Protein AF-R9PL43-F1 (afdb_monomer_lite)

Secondary structure (DSSP, 8-state):
-HHHHHHHHHHHHHHHHHHHHHHHHHHHHTTTTTTTT---HHHHT-HHHHHHHHHHHHHH-------TTS-----TTT---PPP--HHHHHHHHHHHHHHHHHHHHHHHHHHHHHHHHHTT--S-HHHHHHHHHHHHHHHHHHHHHHHHHHHHHHHHTT----TT-PPPPPPTTS-TT-PPPPTTSSTTSS--HHHHHHHHHHHHHHHHHHHHHHHHHHHHHHHHHHHHHHHHHHH-

Foldseek 3Di:
DVVLQVLLVVLVVVLVVLVVVVVVVVCLLVVPVVVVVHDCVVVCPVPLSVLVVVLCCLVVNDDQPCPPVRDRPPPPPDDDRPPRPDPVVSVVSVVLSVQLVVLVVQLSVLSSVLSVCSNVSNNQDPSNLVSLLSNLVSLQVNLVSLVVVLVSVCVSVPVPPPPPDDPDDPDPPPPDPDDDDDDPPPPVPPDDPPNVVSVVVSVVVSVVSNVSSVVSNVVSVVSVVVVVVVVVVVVVD

Sequence (237 aa):
MQSLEAISIVGKRMRLMLWGLVALILICLVGFPSELGLDIEPMKHSPWVFSFHTVMEMLFGYPELILENGQIIDNDLHFAPAEPLSLTMRLVAVAIFFTTSLIMACLIWQIDRLFLAYSKGKVFTQETTRSFQYIGWALVALFTVNSIASYLIEQLVFPMEMPIGLPFPPPPEDVFGFMPPPPPEHLFGLIPPPHEWVSLEYIQLDFPLLLAGLFMIMVAHVMKLGMQIQADVDATI

Structure (mmCIF, N/CA/C/O backbone):
data_AF-R9PL43-F1
#
_entry.id   AF-R9PL43-F1
#
loop_
_atom_site.group_PDB
_atom_site.id
_atom_site.type_symbol
_atom_site.label_atom_id
_atom_site.label_alt_id
_atom_site.label_comp_id
_atom_site.label_asym_id
_atom_site.label_entity_id
_atom_site.label_seq_id
_atom_site.pdbx_PDB_ins_code
_atom_site.Cartn_x
_atom_site.Cartn_y
_atom_site.Cartn_z
_atom_site.occupancy
_atom_site.B_iso_or_equiv
_atom_site.auth_seq_id
_atom_site.auth_comp_id
_atom_site.auth_asym_id
_atom_site.auth_atom_id
_atom_site.pdbx_PDB_model_num
ATOM 1 N N . MET A 1 1 ? -25.348 -0.008 22.708 1.00 64.06 1 MET A N 1
ATOM 2 C CA . MET A 1 1 ? -25.651 -0.918 21.575 1.00 64.06 1 MET A CA 1
ATOM 3 C C . MET A 1 1 ? -25.671 -0.202 20.225 1.00 64.06 1 MET A C 1
ATOM 5 O O . MET A 1 1 ? -24.995 -0.683 19.330 1.00 64.06 1 MET A O 1
ATOM 9 N N . GLN A 1 2 ? -26.333 0.955 20.080 1.00 79.75 2 GLN A N 1
ATOM 10 C CA . GLN A 1 2 ? -26.412 1.696 18.802 1.00 79.75 2 GLN A CA 1
ATOM 11 C C . GLN A 1 2 ? -25.049 2.050 18.163 1.00 79.75 2 GLN A C 1
ATOM 13 O O . GLN A 1 2 ? -24.918 2.040 16.943 1.00 79.75 2 GLN A O 1
ATOM 18 N N . SER A 1 3 ? -24.005 2.299 18.962 1.00 83.75 3 SER A N 1
ATOM 19 C CA . SER A 1 3 ? -22.661 2.614 18.452 1.00 83.75 3 SER A CA 1
ATOM 20 C C . SER A 1 3 ? -21.966 1.437 17.752 1.00 83.75 3 SER A C 1
ATOM 22 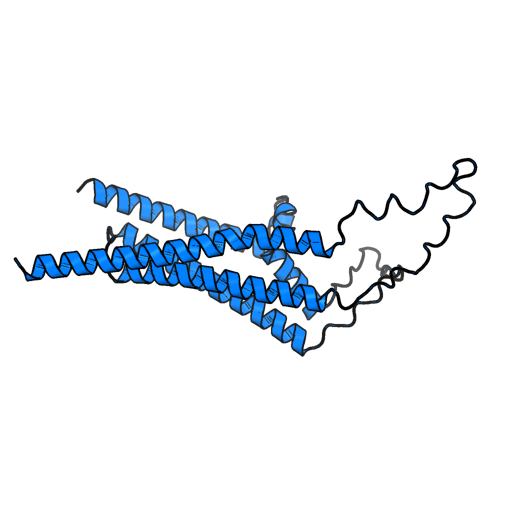O O . SER A 1 3 ? -21.298 1.638 16.742 1.00 83.75 3 SER A O 1
ATOM 24 N N . LEU A 1 4 ? -22.135 0.202 18.239 1.00 85.44 4 LEU A N 1
ATOM 25 C CA . LEU A 1 4 ? -21.502 -0.985 17.646 1.00 85.44 4 LEU A CA 1
ATOM 26 C C . LEU A 1 4 ? -22.135 -1.364 16.305 1.00 85.44 4 LEU A C 1
ATOM 28 O O . LEU A 1 4 ? -21.438 -1.780 15.380 1.00 85.44 4 LEU A O 1
ATOM 32 N N . GLU A 1 5 ? -23.449 -1.187 16.190 1.00 89.81 5 GLU A N 1
ATOM 33 C CA . GLU A 1 5 ? -24.181 -1.440 14.951 1.00 89.81 5 GLU A CA 1
ATOM 34 C C . GLU A 1 5 ? -23.772 -0.449 13.854 1.00 89.81 5 GLU A C 1
ATOM 36 O O . GLU A 1 5 ? -23.468 -0.859 12.732 1.00 89.81 5 GLU A O 1
ATOM 41 N N . ALA A 1 6 ? -23.636 0.836 14.203 1.00 90.50 6 ALA A N 1
ATOM 42 C CA . ALA A 1 6 ? -23.123 1.855 13.291 1.00 90.50 6 ALA A CA 1
ATOM 43 C C . ALA A 1 6 ? -21.711 1.510 12.778 1.00 90.50 6 ALA A C 1
ATOM 45 O O . ALA A 1 6 ? -21.463 1.558 11.572 1.00 90.50 6 ALA A O 1
ATOM 46 N N . ILE A 1 7 ? -20.804 1.084 13.666 1.00 88.62 7 ILE A N 1
ATOM 47 C CA . ILE A 1 7 ? -19.432 0.690 13.297 1.00 88.62 7 ILE A CA 1
ATOM 48 C C . ILE A 1 7 ? -19.429 -0.526 12.360 1.00 88.62 7 ILE A C 1
ATOM 50 O O . ILE A 1 7 ? -18.697 -0.538 11.368 1.00 88.62 7 ILE A O 1
ATOM 54 N N . SER A 1 8 ? -20.275 -1.527 12.624 1.00 91.88 8 SER A N 1
ATOM 55 C CA . SER A 1 8 ? -20.400 -2.710 11.762 1.00 91.88 8 SER A CA 1
ATOM 56 C C . SER A 1 8 ? -20.836 -2.342 10.341 1.00 91.88 8 SER A C 1
ATOM 58 O O . SER A 1 8 ? -20.247 -2.820 9.363 1.00 91.88 8 SER A O 1
ATOM 60 N N . ILE A 1 9 ? -21.833 -1.461 10.214 1.00 93.56 9 ILE A N 1
ATOM 61 C CA . ILE A 1 9 ? -22.335 -0.989 8.917 1.00 93.56 9 ILE A CA 1
ATOM 62 C C . ILE A 1 9 ? -21.235 -0.237 8.158 1.00 93.56 9 ILE A C 1
ATOM 64 O O . ILE A 1 9 ? -21.029 -0.496 6.969 1.00 93.56 9 ILE A O 1
ATOM 68 N N . VAL A 1 10 ? -20.498 0.645 8.840 1.00 92.38 10 VAL A N 1
ATOM 69 C CA . VAL A 1 10 ? -19.370 1.378 8.245 1.00 92.38 10 VAL A CA 1
ATOM 70 C C . VAL A 1 10 ? -18.287 0.412 7.764 1.00 92.38 10 VAL A C 1
ATOM 72 O O . VAL A 1 10 ? -17.865 0.513 6.614 1.00 92.38 10 VAL A O 1
ATOM 75 N N . GLY A 1 11 ? -17.899 -0.578 8.575 1.00 88.31 11 GLY A N 1
ATOM 76 C CA . GLY A 1 11 ? -16.897 -1.580 8.193 1.00 88.31 11 GLY A CA 1
ATOM 77 C C . GLY A 1 11 ? -17.279 -2.361 6.930 1.00 88.31 11 GLY A C 1
ATOM 78 O O . GLY A 1 11 ? -16.449 -2.544 6.040 1.00 88.31 11 GLY A O 1
ATOM 79 N N . LYS A 1 12 ? -18.553 -2.762 6.794 1.00 91.75 12 LYS A N 1
ATOM 80 C CA . LYS A 1 12 ? -19.051 -3.438 5.578 1.00 91.75 12 LYS A CA 1
ATOM 81 C C . LYS A 1 12 ? -18.981 -2.538 4.343 1.00 91.75 12 LYS A C 1
ATOM 83 O O . LYS A 1 12 ? -18.548 -2.998 3.288 1.00 91.75 12 LYS A O 1
ATOM 88 N N . ARG A 1 13 ? -19.387 -1.269 4.469 1.00 93.94 13 ARG A N 1
ATOM 89 C CA . ARG A 1 13 ? -19.351 -0.295 3.363 1.00 93.94 13 ARG A CA 1
ATOM 90 C C . ARG A 1 13 ? -17.921 0.000 2.915 1.00 93.94 13 ARG A C 1
ATOM 92 O O . ARG A 1 13 ? -17.651 -0.044 1.721 1.00 93.94 13 ARG A O 1
ATOM 99 N N . MET A 1 14 ? -17.010 0.220 3.863 1.00 92.88 14 MET A N 1
ATOM 100 C CA . MET A 1 14 ? -15.592 0.458 3.574 1.00 92.88 14 MET A CA 1
ATOM 101 C C . MET A 1 14 ? -14.944 -0.742 2.879 1.00 92.88 14 MET A C 1
ATOM 103 O O . MET A 1 14 ? -14.194 -0.569 1.924 1.00 92.88 14 MET A O 1
ATOM 107 N N . ARG A 1 15 ? -15.291 -1.968 3.287 1.00 92.69 15 ARG A N 1
ATOM 108 C CA . ARG A 1 15 ? -14.819 -3.188 2.623 1.00 92.69 15 ARG A CA 1
ATOM 109 C C . ARG A 1 15 ? -15.308 -3.300 1.178 1.00 92.69 15 ARG A C 1
ATOM 111 O O . ARG A 1 15 ? -14.519 -3.620 0.296 1.00 92.69 15 ARG A O 1
ATOM 118 N N . LEU A 1 16 ? -16.592 -3.031 0.931 1.00 94.06 16 LEU A N 1
ATOM 119 C CA . LEU A 1 16 ? -17.150 -3.033 -0.424 1.00 94.06 16 LEU A CA 1
ATOM 120 C C . LEU A 1 16 ? -16.458 -1.979 -1.304 1.00 94.06 16 LEU A C 1
ATOM 122 O O . LEU A 1 16 ? -16.085 -2.275 -2.434 1.00 94.06 16 LEU A O 1
ATOM 126 N N . MET A 1 17 ? -16.243 -0.777 -0.762 1.00 94.00 17 MET A N 1
ATOM 127 C CA . MET A 1 17 ? -15.542 0.304 -1.453 1.00 94.00 17 MET A CA 1
ATOM 128 C C . MET A 1 17 ? -14.089 -0.070 -1.777 1.00 94.00 17 MET A C 1
ATOM 130 O O . MET A 1 17 ? -13.648 0.169 -2.897 1.00 94.00 17 MET A O 1
ATOM 134 N N . LEU A 1 18 ? -13.371 -0.704 -0.841 1.00 92.88 18 LEU A N 1
ATOM 135 C CA . LEU A 1 18 ? -11.999 -1.175 -1.052 1.00 92.88 18 LEU A CA 1
ATOM 136 C C . LEU A 1 18 ? -11.915 -2.150 -2.230 1.00 92.88 18 LEU A C 1
ATOM 138 O O . LEU A 1 18 ? -11.134 -1.930 -3.148 1.00 92.88 18 LEU A O 1
ATOM 142 N N . TRP A 1 19 ? -12.732 -3.206 -2.232 1.00 94.75 19 TRP A N 1
ATOM 143 C CA . TRP A 1 19 ? -12.711 -4.192 -3.317 1.00 94.75 19 TRP A CA 1
ATOM 144 C C . TRP A 1 19 ? -13.231 -3.627 -4.640 1.00 94.75 19 TRP A C 1
ATOM 146 O O . TRP A 1 19 ? -12.722 -4.008 -5.689 1.00 94.75 19 TRP A O 1
ATOM 156 N N . GLY A 1 20 ? -14.184 -2.690 -4.603 1.00 92.06 20 GLY A N 1
ATOM 157 C CA . GLY A 1 20 ? -14.613 -1.945 -5.787 1.00 92.06 20 GLY A CA 1
ATOM 158 C C . GLY A 1 20 ? -13.475 -1.124 -6.399 1.00 92.06 20 GLY A C 1
ATOM 159 O O . GLY A 1 20 ? -13.276 -1.170 -7.610 1.00 92.06 20 GLY A O 1
ATOM 160 N N . LEU A 1 21 ? -12.682 -0.442 -5.567 1.00 88.62 21 LEU A N 1
ATOM 161 C CA . LEU A 1 21 ? -11.500 0.305 -6.003 1.00 88.62 21 LEU A CA 1
ATOM 162 C C . LEU A 1 21 ? -10.408 -0.626 -6.551 1.00 88.62 21 LEU A C 1
ATOM 164 O O . LEU A 1 21 ? -9.852 -0.353 -7.608 1.00 88.62 21 LEU A O 1
ATOM 168 N N . VAL A 1 22 ? -10.132 -1.748 -5.878 1.00 89.25 22 VAL A N 1
ATOM 169 C CA . VAL A 1 22 ? -9.166 -2.753 -6.360 1.00 89.25 22 VAL A CA 1
ATOM 170 C C . VAL A 1 22 ? -9.601 -3.330 -7.708 1.00 89.25 22 VAL A C 1
ATOM 172 O O . VAL A 1 22 ? -8.783 -3.420 -8.619 1.00 89.25 22 VAL A O 1
ATOM 175 N N . ALA A 1 23 ? -10.879 -3.682 -7.868 1.00 88.19 23 ALA A N 1
ATOM 176 C CA . ALA A 1 23 ? -11.411 -4.175 -9.135 1.00 88.19 23 ALA A CA 1
ATOM 177 C C . ALA A 1 23 ? -11.299 -3.122 -10.246 1.00 88.19 23 ALA A C 1
ATOM 179 O O . ALA A 1 23 ? -10.881 -3.457 -11.351 1.00 88.19 23 ALA A O 1
ATOM 180 N N . LEU A 1 24 ? -11.607 -1.856 -9.945 1.00 83.81 24 LEU A N 1
ATOM 181 C CA . LEU A 1 24 ? -11.443 -0.748 -10.886 1.00 83.81 24 LEU A CA 1
ATOM 182 C C . LEU A 1 24 ? -9.981 -0.610 -11.333 1.00 83.81 24 LEU A C 1
ATOM 184 O O . LEU A 1 24 ? -9.719 -0.565 -12.530 1.00 83.81 24 LEU A O 1
ATOM 188 N N . ILE A 1 25 ? -9.030 -0.622 -10.392 1.00 80.56 25 ILE A N 1
ATOM 189 C CA . ILE A 1 25 ? -7.591 -0.563 -10.697 1.00 80.56 25 ILE A CA 1
ATOM 190 C C . ILE A 1 25 ? -7.174 -1.743 -11.581 1.00 80.56 25 ILE A C 1
ATOM 192 O O . ILE A 1 25 ? -6.473 -1.541 -12.567 1.00 80.56 25 ILE A O 1
ATOM 196 N N . LEU A 1 26 ? -7.620 -2.965 -11.272 1.00 82.31 26 LEU A N 1
ATOM 197 C CA . LEU A 1 26 ? -7.308 -4.145 -12.083 1.00 82.31 26 LEU A CA 1
ATOM 198 C C . LEU A 1 26 ? -7.877 -4.039 -13.503 1.00 82.31 26 LEU A C 1
ATOM 200 O O . LEU A 1 26 ? -7.167 -4.346 -14.455 1.00 82.31 26 LEU A O 1
ATOM 204 N N . ILE A 1 27 ? -9.117 -3.568 -13.663 1.00 79.31 27 ILE A N 1
ATOM 205 C CA . ILE A 1 27 ? -9.722 -3.333 -14.985 1.00 79.31 27 ILE A CA 1
ATOM 206 C C . ILE A 1 27 ? -8.892 -2.317 -15.778 1.00 79.31 27 ILE A C 1
ATOM 208 O O . ILE A 1 27 ? -8.620 -2.532 -16.960 1.00 79.31 27 ILE A O 1
ATOM 212 N N . CYS A 1 28 ? -8.446 -1.244 -15.124 1.00 67.88 28 CYS A N 1
ATOM 213 C CA . CYS A 1 28 ? -7.583 -0.243 -15.739 1.00 67.88 28 CYS A CA 1
ATOM 214 C C . CYS A 1 28 ? -6.209 -0.811 -16.135 1.00 67.88 28 CYS A C 1
ATOM 216 O O . CYS A 1 28 ? -5.711 -0.484 -17.209 1.00 67.88 28 CYS A O 1
ATOM 218 N N . LEU A 1 29 ? -5.621 -1.690 -15.316 1.00 68.62 29 LEU A N 1
ATOM 219 C CA . LEU A 1 29 ? -4.327 -2.327 -15.595 1.00 68.62 29 LEU A CA 1
ATOM 220 C C . LEU A 1 29 ? -4.375 -3.341 -16.746 1.00 68.62 29 LEU A C 1
ATOM 222 O O . LEU A 1 29 ? -3.380 -3.499 -17.444 1.00 68.62 29 LEU A O 1
ATOM 226 N N . VAL A 1 30 ? -5.505 -4.020 -16.968 1.00 70.81 30 VAL A N 1
ATOM 227 C CA . VAL A 1 30 ? -5.650 -5.006 -18.061 1.00 70.81 30 VAL A CA 1
ATOM 228 C C . VAL A 1 30 ? -5.738 -4.332 -19.444 1.00 70.81 30 VAL A C 1
ATOM 230 O O . VAL A 1 30 ? -5.694 -5.014 -20.461 1.00 70.81 30 VAL A O 1
ATOM 233 N N . GLY A 1 31 ? -5.802 -2.998 -19.520 1.00 56.41 31 GLY A N 1
ATOM 234 C CA . GLY A 1 31 ? -5.777 -2.288 -20.805 1.00 56.41 31 GLY A CA 1
ATOM 235 C C . GLY A 1 31 ? -7.123 -2.262 -21.536 1.00 56.41 31 GLY A C 1
ATOM 236 O O . GLY A 1 31 ? -7.189 -1.823 -22.677 1.00 56.41 31 GLY A O 1
ATOM 237 N N . PHE A 1 32 ? -8.218 -2.623 -20.860 1.00 51.91 32 PHE A N 1
ATOM 238 C CA . PHE A 1 32 ? -9.583 -2.458 -21.373 1.00 51.91 32 PHE A CA 1
ATOM 239 C C . PHE A 1 32 ? -10.094 -1.020 -21.626 1.00 51.91 32 PHE A C 1
ATOM 241 O O . PHE A 1 32 ? -11.128 -0.905 -22.290 1.00 51.91 32 PHE A O 1
ATOM 248 N N . PRO A 1 33 ? -9.499 0.089 -21.129 1.00 53.28 33 PRO A N 1
ATOM 249 C CA . PRO A 1 33 ? -10.191 1.367 -21.237 1.00 53.28 33 PRO A CA 1
ATOM 250 C C . PRO A 1 33 ? -10.097 2.033 -22.623 1.00 53.28 33 PRO A C 1
ATOM 252 O O . PRO A 1 33 ? -10.961 2.854 -22.930 1.00 53.28 33 PRO A O 1
ATOM 255 N N . SER A 1 34 ? -9.163 1.629 -23.499 1.00 50.25 34 SER A N 1
ATOM 256 C CA . SER A 1 34 ? -9.090 2.152 -24.876 1.00 50.25 34 SER A CA 1
ATOM 257 C C . SER A 1 34 ? -10.265 1.681 -25.740 1.00 50.25 34 SER A C 1
ATOM 259 O O . SER A 1 34 ? -10.797 2.465 -26.521 1.00 50.25 34 SER A O 1
ATOM 261 N N . GLU A 1 35 ? -10.734 0.442 -25.557 1.00 55.25 35 GLU A N 1
ATOM 262 C CA . GLU A 1 35 ? -11.907 -0.093 -26.270 1.00 55.25 35 GLU A CA 1
ATOM 263 C C . GLU A 1 35 ? -13.240 0.456 -25.734 1.00 55.25 35 GLU A C 1
ATOM 265 O O . GLU A 1 35 ? -14.244 0.466 -26.443 1.00 55.25 35 GLU A O 1
ATOM 270 N N . LEU A 1 36 ? -13.257 0.952 -24.492 1.00 57.19 36 LEU A N 1
ATOM 271 C CA . LEU A 1 36 ? -14.441 1.537 -23.851 1.00 57.19 36 LEU A CA 1
ATOM 272 C C . LEU A 1 36 ? -14.584 3.049 -24.092 1.00 57.19 36 LEU A C 1
ATOM 274 O O . LEU A 1 36 ? -15.536 3.650 -23.594 1.00 57.19 36 LEU A O 1
ATOM 278 N N . GLY A 1 37 ? -13.655 3.673 -24.826 1.00 57.00 37 GLY A N 1
ATOM 279 C CA . GLY A 1 37 ? -13.647 5.123 -25.052 1.00 57.00 37 GLY A CA 1
ATOM 280 C C . GLY A 1 37 ? -13.420 5.940 -23.775 1.00 57.00 37 GLY A C 1
ATOM 281 O O . GLY A 1 37 ? -13.780 7.115 -23.726 1.00 57.00 37 GLY A O 1
ATOM 282 N N . LEU A 1 38 ? -12.865 5.320 -22.728 1.00 56.91 38 LEU A N 1
ATOM 283 C CA . LEU A 1 38 ? -12.474 6.018 -21.510 1.00 56.91 38 LEU A CA 1
ATOM 284 C C . LEU A 1 38 ? -11.105 6.645 -21.740 1.00 56.91 38 LEU A C 1
ATOM 286 O O . LEU A 1 38 ? -10.147 5.953 -22.075 1.00 56.91 38 LEU A O 1
ATOM 290 N N . ASP A 1 39 ? -11.025 7.956 -21.544 1.00 55.38 39 ASP A N 1
ATOM 291 C CA . ASP A 1 39 ? -9.774 8.687 -21.655 1.00 55.38 39 ASP A CA 1
ATOM 292 C C . ASP A 1 39 ? -8.817 8.263 -20.526 1.00 55.38 39 ASP A C 1
ATOM 294 O O . ASP A 1 39 ? -9.021 8.561 -19.346 1.00 55.38 39 ASP A O 1
ATOM 298 N N . ILE A 1 40 ? -7.813 7.465 -20.893 1.00 55.00 40 ILE A N 1
ATOM 299 C CA . ILE A 1 40 ? -6.813 6.863 -19.994 1.00 55.00 40 ILE A CA 1
ATOM 300 C C . ILE A 1 40 ? -5.602 7.782 -19.823 1.00 55.00 40 ILE A C 1
ATOM 302 O O . ILE A 1 40 ? -4.671 7.439 -19.094 1.00 55.00 40 ILE A O 1
ATOM 306 N N . GLU A 1 41 ? -5.577 8.930 -20.499 1.00 53.50 41 GLU A N 1
ATOM 307 C CA . GLU A 1 41 ? -4.492 9.904 -20.425 1.00 53.50 41 GLU A CA 1
ATOM 308 C C . GLU A 1 41 ? -4.101 10.269 -18.975 1.00 53.50 41 GLU A C 1
ATOM 310 O O . GLU A 1 41 ? -2.920 10.130 -18.645 1.00 53.50 41 GLU A O 1
ATOM 315 N N . PRO A 1 42 ? -5.032 10.535 -18.029 1.00 53.59 42 PRO A N 1
ATOM 316 C CA . PRO A 1 42 ? -4.664 10.763 -16.625 1.00 53.59 42 PRO A CA 1
ATOM 317 C C . PRO A 1 42 ? -4.037 9.541 -15.932 1.00 53.59 42 PRO A C 1
ATOM 319 O O . PRO A 1 42 ? -3.303 9.689 -14.958 1.00 53.59 42 PRO A O 1
ATOM 322 N N . MET A 1 43 ? -4.299 8.325 -16.416 1.00 50.50 43 MET A N 1
ATOM 323 C CA . MET A 1 43 ? -3.737 7.089 -15.864 1.00 50.50 43 MET A CA 1
ATOM 324 C C . MET A 1 43 ? -2.380 6.717 -16.460 1.00 50.50 43 MET A C 1
ATOM 326 O O . MET A 1 43 ? -1.624 6.017 -15.789 1.00 50.50 43 MET A O 1
ATOM 330 N N . LYS A 1 44 ? -2.016 7.220 -17.647 1.00 50.41 44 LYS A N 1
ATOM 331 C CA . LYS A 1 44 ? -0.628 7.135 -18.143 1.00 50.41 44 LYS A CA 1
ATOM 332 C C . LYS A 1 44 ? 0.341 7.895 -17.238 1.00 50.41 44 LYS A C 1
ATOM 334 O O . LYS A 1 44 ? 1.487 7.489 -17.100 1.00 50.41 44 LYS A O 1
ATOM 339 N N . HIS A 1 45 ? -0.148 8.938 -16.569 1.00 50.88 45 HIS A N 1
ATOM 340 C CA . HIS A 1 45 ? 0.599 9.681 -15.555 1.00 50.88 45 HIS A CA 1
ATOM 341 C C . HIS A 1 45 ? 0.642 8.979 -14.191 1.00 50.88 45 HIS A C 1
ATOM 343 O O . HIS A 1 45 ? 1.303 9.465 -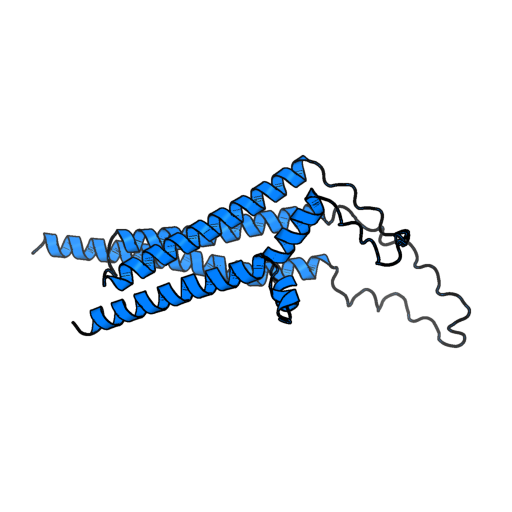13.279 1.00 50.88 45 HIS A O 1
ATOM 349 N N . SER A 1 46 ? -0.033 7.832 -14.023 1.00 54.53 46 SER A N 1
ATOM 350 C CA . SER A 1 46 ? 0.139 7.017 -12.822 1.00 54.53 46 SER A CA 1
ATOM 351 C C . SER A 1 46 ? 1.573 6.485 -12.790 1.00 54.53 46 SER A C 1
ATOM 353 O O . SER A 1 46 ? 1.938 5.714 -13.685 1.00 54.53 46 SER A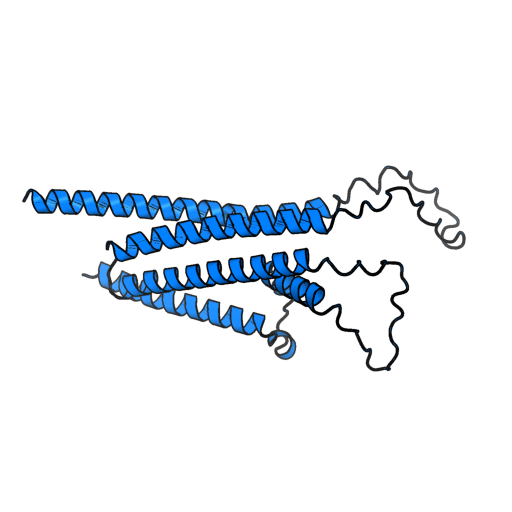 O 1
ATOM 355 N N . PRO A 1 47 ? 2.365 6.797 -11.746 1.00 56.09 47 PRO A N 1
ATOM 356 C CA . PRO A 1 47 ? 3.740 6.318 -11.609 1.00 56.09 47 PRO A CA 1
ATOM 357 C C . PRO A 1 47 ? 3.851 4.801 -11.748 1.00 56.09 47 PRO A C 1
ATOM 359 O O . PRO A 1 47 ? 4.840 4.287 -12.250 1.00 56.09 47 PRO A O 1
ATOM 362 N N . TRP A 1 48 ? 2.803 4.082 -11.344 1.00 55.81 48 TRP A N 1
ATOM 363 C CA . TRP A 1 48 ? 2.696 2.630 -11.422 1.00 55.81 48 TRP A CA 1
ATOM 364 C C . TRP A 1 48 ? 2.524 2.098 -12.843 1.00 55.81 48 TRP A C 1
ATOM 366 O O . TRP A 1 48 ? 3.194 1.141 -13.223 1.00 55.81 48 TRP A O 1
ATOM 376 N N . VAL A 1 49 ? 1.619 2.702 -13.615 1.00 60.69 49 VAL A N 1
ATOM 377 C CA . VAL A 1 49 ? 1.347 2.293 -15.001 1.00 60.69 49 VAL A CA 1
ATOM 378 C C . VAL A 1 49 ? 2.523 2.680 -15.880 1.00 60.69 49 VAL A C 1
ATOM 380 O O . VAL A 1 49 ? 2.976 1.859 -16.670 1.00 60.69 49 VAL A O 1
ATOM 383 N N . PHE A 1 50 ? 3.056 3.887 -15.678 1.00 59.84 50 PHE A N 1
ATOM 384 C CA . PHE A 1 50 ? 4.266 4.346 -16.342 1.00 59.84 50 PHE A CA 1
ATOM 385 C C . PHE A 1 50 ? 5.436 3.418 -16.016 1.00 59.84 50 PHE A C 1
ATOM 387 O O . PHE A 1 50 ? 5.995 2.825 -16.922 1.00 59.84 50 PHE A O 1
ATOM 394 N N . SER A 1 51 ? 5.732 3.172 -14.733 1.00 59.69 51 SER A N 1
ATOM 395 C CA . SER A 1 51 ? 6.828 2.278 -14.331 1.00 59.69 51 SER A CA 1
ATOM 396 C C . SER A 1 51 ? 6.664 0.861 -14.882 1.00 59.69 51 SER A C 1
ATOM 398 O O . SER A 1 51 ? 7.645 0.269 -15.317 1.00 59.69 51 SER A O 1
ATOM 400 N N . PHE A 1 52 ? 5.446 0.306 -14.903 1.00 63.41 52 PHE A N 1
ATOM 401 C CA . PHE A 1 52 ? 5.197 -0.995 -15.528 1.00 63.41 52 PHE A CA 1
ATOM 402 C C . PHE A 1 52 ? 5.451 -0.955 -17.038 1.00 63.41 52 PHE A C 1
ATOM 404 O O . PHE A 1 52 ? 6.155 -1.820 -17.550 1.00 63.41 52 PHE A O 1
ATOM 411 N N . HIS A 1 53 ? 4.926 0.052 -17.738 1.00 62.97 53 HIS A N 1
ATOM 412 C CA . HIS A 1 53 ? 5.124 0.224 -19.175 1.00 62.97 53 HIS A CA 1
ATOM 413 C C . HIS A 1 53 ? 6.606 0.384 -19.514 1.00 62.97 53 HIS A C 1
ATOM 415 O O . HIS A 1 53 ? 7.122 -0.366 -20.333 1.00 62.97 53 HIS A O 1
ATOM 421 N N . THR A 1 54 ? 7.317 1.261 -18.806 1.00 60.62 54 THR A N 1
ATOM 422 C CA . THR A 1 54 ? 8.748 1.486 -18.993 1.00 60.62 54 THR A CA 1
ATOM 423 C C . THR A 1 54 ? 9.552 0.229 -18.661 1.00 60.62 54 THR A C 1
ATOM 425 O O . THR A 1 54 ? 10.480 -0.100 -19.387 1.00 60.62 54 THR A O 1
ATOM 428 N N . VAL A 1 55 ? 9.206 -0.533 -17.614 1.00 60.69 55 VAL A N 1
ATOM 429 C CA . VAL A 1 55 ? 9.868 -1.821 -17.322 1.00 60.69 55 VAL A CA 1
ATOM 430 C C . VAL A 1 55 ? 9.607 -2.840 -18.431 1.00 60.69 55 VAL A C 1
ATOM 432 O O . VAL A 1 55 ? 10.536 -3.544 -18.823 1.00 60.69 55 VAL A O 1
ATOM 435 N N . MET A 1 56 ? 8.384 -2.916 -18.961 1.00 63.94 56 MET A N 1
ATOM 436 C CA . MET A 1 56 ? 8.043 -3.809 -20.073 1.00 63.94 56 MET A CA 1
ATOM 437 C C . MET A 1 56 ? 8.776 -3.406 -21.360 1.00 63.94 56 MET A C 1
ATOM 439 O O . MET A 1 56 ? 9.359 -4.273 -22.006 1.00 63.94 56 MET A O 1
ATOM 443 N N . GLU A 1 57 ? 8.842 -2.114 -21.683 1.00 64.88 57 GLU A N 1
ATOM 444 C CA . GLU A 1 57 ? 9.635 -1.582 -22.800 1.00 64.88 57 GLU A CA 1
ATOM 445 C C . GLU A 1 57 ? 11.134 -1.848 -22.606 1.00 64.88 57 GLU A C 1
ATOM 447 O O . GLU A 1 57 ? 11.815 -2.286 -23.531 1.00 64.88 57 GLU A O 1
ATOM 452 N N . MET A 1 58 ? 11.663 -1.676 -21.391 1.00 59.38 58 MET A N 1
ATOM 453 C CA . MET A 1 58 ? 13.061 -1.993 -21.077 1.00 59.38 58 MET A CA 1
ATOM 454 C C . MET A 1 58 ? 13.365 -3.498 -21.184 1.00 59.38 58 MET A C 1
ATOM 456 O O . MET A 1 58 ? 14.483 -3.878 -21.551 1.00 59.38 58 MET A O 1
ATOM 460 N N . LEU A 1 59 ? 12.413 -4.373 -20.834 1.00 60.75 59 LEU A N 1
ATOM 461 C CA . LEU A 1 59 ? 12.600 -5.826 -20.883 1.00 60.75 59 LEU A CA 1
ATOM 462 C C . LEU A 1 59 ? 12.485 -6.387 -22.295 1.00 60.75 59 LEU A C 1
ATOM 464 O O . LEU A 1 59 ? 13.336 -7.185 -22.696 1.00 60.75 59 LEU A O 1
ATOM 468 N N . PHE A 1 60 ? 11.428 -6.000 -23.003 1.00 65.50 60 PHE A N 1
ATOM 469 C CA . PHE A 1 60 ? 11.024 -6.596 -24.274 1.00 65.50 60 PHE A CA 1
ATOM 470 C C . PHE A 1 60 ? 11.446 -5.764 -25.492 1.00 65.50 60 PHE A C 1
ATOM 472 O O . PHE A 1 60 ? 11.349 -6.260 -26.611 1.00 65.50 60 PHE A O 1
ATOM 479 N N . GLY A 1 61 ? 11.992 -4.563 -25.277 1.00 57.81 61 GLY A N 1
ATOM 480 C CA . GLY A 1 61 ? 12.296 -3.602 -26.334 1.00 57.81 61 GLY A CA 1
ATOM 481 C C . GLY A 1 61 ? 11.066 -2.780 -26.717 1.00 57.81 61 GLY A C 1
ATOM 482 O O . GLY A 1 61 ? 9.942 -3.087 -26.315 1.00 57.81 61 GLY A O 1
ATOM 483 N N . TYR A 1 62 ? 11.278 -1.722 -27.503 1.00 57.72 62 TYR A N 1
ATOM 484 C CA . TYR A 1 62 ? 10.167 -0.999 -28.114 1.00 57.72 62 TYR A CA 1
ATOM 485 C C . TYR A 1 62 ? 9.398 -1.962 -29.023 1.00 57.72 62 TYR A C 1
ATOM 487 O O . TYR A 1 62 ? 10.035 -2.648 -29.830 1.00 57.72 62 TYR A O 1
ATOM 495 N N . PRO A 1 63 ? 8.058 -2.034 -28.932 1.00 54.62 63 PRO A N 1
ATOM 496 C CA . PRO A 1 63 ? 7.297 -2.704 -29.969 1.00 54.62 63 PRO A CA 1
ATOM 497 C C . PRO A 1 63 ? 7.619 -1.984 -31.278 1.00 54.62 63 PRO A C 1
ATOM 499 O O . PRO A 1 63 ? 7.405 -0.777 -31.387 1.00 54.62 63 PRO A O 1
ATOM 502 N N . GLU A 1 64 ? 8.186 -2.700 -32.249 1.00 52.44 64 GLU A N 1
ATOM 503 C CA . GLU A 1 64 ? 8.349 -2.171 -33.599 1.00 52.44 64 GLU A CA 1
ATOM 504 C C . GLU A 1 64 ? 6.959 -1.726 -34.065 1.00 52.44 64 GLU A C 1
ATOM 506 O O . GLU A 1 64 ? 6.062 -2.548 -34.269 1.00 52.44 64 GLU A O 1
ATOM 511 N N . LEU A 1 65 ? 6.736 -0.411 -34.137 1.00 48.53 65 LEU A N 1
ATOM 512 C CA . LEU A 1 65 ? 5.491 0.152 -34.638 1.00 48.53 65 LEU A CA 1
ATOM 513 C C . LEU A 1 65 ? 5.448 -0.119 -36.140 1.00 48.53 65 LEU A C 1
ATOM 515 O O . LEU A 1 65 ? 5.914 0.676 -36.954 1.00 48.53 65 LEU A O 1
ATOM 519 N N . ILE A 1 66 ? 4.904 -1.276 -36.503 1.00 46.34 66 ILE A N 1
ATOM 520 C CA . ILE A 1 66 ? 4.580 -1.607 -37.883 1.00 46.34 66 ILE A CA 1
ATOM 521 C C . ILE A 1 66 ? 3.386 -0.727 -38.257 1.00 46.34 66 ILE A C 1
ATOM 523 O O . ILE A 1 66 ? 2.252 -1.008 -37.868 1.00 46.34 66 ILE A O 1
ATOM 527 N N . LEU A 1 67 ? 3.630 0.366 -38.984 1.00 49.44 67 LEU A N 1
ATOM 528 C CA . LEU A 1 67 ? 2.538 1.108 -39.608 1.00 49.44 67 LEU A CA 1
ATOM 529 C C . LEU A 1 67 ? 1.789 0.198 -40.585 1.00 49.44 67 LEU A C 1
ATOM 531 O O . LEU A 1 67 ? 2.393 -0.612 -41.287 1.00 49.44 67 LEU A O 1
ATOM 535 N N . GLU A 1 68 ? 0.476 0.412 -40.689 1.00 47.62 68 GLU A N 1
ATOM 536 C CA . GLU A 1 68 ? -0.469 -0.318 -41.553 1.00 47.62 68 GLU A CA 1
ATOM 537 C C . GLU A 1 68 ? -0.053 -0.394 -43.040 1.00 47.62 68 GLU A C 1
ATOM 539 O O . GLU A 1 68 ? -0.561 -1.227 -43.784 1.00 47.62 68 GLU A O 1
ATOM 544 N N . ASN A 1 69 ? 0.921 0.417 -43.468 1.00 52.16 69 ASN A N 1
ATOM 545 C CA . ASN A 1 69 ? 1.451 0.444 -44.833 1.00 52.16 69 ASN A CA 1
ATOM 546 C C . ASN A 1 69 ? 2.757 -0.354 -45.031 1.00 52.16 69 ASN A C 1
ATOM 548 O O . ASN A 1 69 ? 3.341 -0.295 -46.113 1.00 52.16 69 ASN A O 1
ATOM 552 N N . GLY A 1 70 ? 3.257 -1.070 -44.018 1.00 55.31 70 GLY A N 1
ATOM 553 C CA . GLY A 1 70 ? 4.492 -1.863 -44.121 1.00 55.31 70 GLY A CA 1
ATOM 554 C C . GLY A 1 70 ? 5.782 -1.040 -44.259 1.00 55.31 70 GLY A C 1
ATOM 555 O O . GLY A 1 70 ? 6.847 -1.613 -44.479 1.00 55.31 70 GLY A O 1
ATOM 556 N N . GLN A 1 71 ? 5.709 0.288 -44.124 1.00 43.56 71 GLN A N 1
ATOM 557 C CA . GLN A 1 71 ? 6.886 1.145 -44.001 1.00 43.56 71 GLN A CA 1
ATOM 558 C C . GLN A 1 71 ? 7.308 1.223 -42.535 1.00 43.56 71 GLN A C 1
ATOM 560 O O . GLN A 1 71 ? 6.603 1.785 -41.698 1.00 43.56 71 GLN A O 1
ATOM 565 N N . ILE A 1 72 ? 8.477 0.655 -42.251 1.00 53.06 72 ILE A N 1
ATOM 566 C CA . ILE A 1 72 ? 9.231 0.895 -41.024 1.00 53.06 72 ILE A CA 1
ATOM 567 C C . ILE A 1 72 ? 9.639 2.372 -41.074 1.00 53.06 72 ILE A C 1
ATOM 569 O O . ILE A 1 72 ? 10.282 2.793 -42.037 1.00 53.06 72 ILE A O 1
ATOM 573 N N . ILE A 1 73 ? 9.216 3.180 -40.100 1.00 50.09 73 ILE A N 1
ATOM 574 C CA . ILE A 1 73 ? 9.782 4.523 -39.940 1.00 50.09 73 ILE A CA 1
ATOM 575 C C . ILE A 1 73 ? 11.243 4.309 -39.554 1.00 50.09 73 ILE A C 1
ATOM 577 O O . ILE A 1 73 ? 11.519 3.788 -38.475 1.00 50.09 73 ILE A O 1
ATOM 581 N N . ASP A 1 74 ? 12.161 4.676 -40.449 1.00 46.28 74 ASP A N 1
ATOM 582 C CA . ASP A 1 74 ? 13.574 4.802 -40.106 1.00 46.28 74 ASP A CA 1
ATOM 583 C C . ASP A 1 74 ? 13.662 5.851 -38.996 1.00 46.28 74 ASP A C 1
ATOM 585 O O . ASP A 1 74 ? 13.441 7.044 -39.213 1.00 46.28 74 ASP A O 1
ATOM 589 N N . ASN A 1 75 ? 13.939 5.391 -37.778 1.00 48.41 75 ASN A N 1
ATOM 590 C CA . ASN A 1 75 ? 14.122 6.209 -36.579 1.00 48.41 75 ASN A CA 1
ATOM 591 C C . ASN A 1 75 ? 15.452 6.998 -36.624 1.00 48.41 75 ASN A C 1
ATOM 593 O O . ASN A 1 75 ? 16.033 7.324 -35.592 1.00 48.41 75 ASN A O 1
ATOM 597 N N . ASP A 1 76 ? 15.931 7.336 -37.824 1.00 38.03 76 ASP A N 1
ATOM 598 C CA . ASP A 1 76 ? 17.200 8.016 -38.093 1.00 38.03 76 ASP A CA 1
ATOM 599 C C . ASP A 1 76 ? 17.208 9.495 -37.660 1.00 38.03 76 ASP A C 1
ATOM 601 O O . ASP A 1 76 ? 18.232 10.173 -37.763 1.00 38.03 76 ASP A O 1
ATOM 605 N N . LEU A 1 77 ? 16.113 10.012 -37.085 1.00 43.34 77 LEU A N 1
ATOM 606 C CA . LEU A 1 77 ? 16.146 11.263 -36.324 1.00 43.34 77 LEU A CA 1
ATOM 607 C C . LEU A 1 77 ? 16.744 11.033 -34.921 1.00 43.34 77 LEU A C 1
ATOM 609 O O . LEU A 1 77 ? 16.050 11.024 -33.910 1.00 43.34 77 LEU A O 1
ATOM 613 N N . HIS A 1 78 ? 18.070 10.882 -34.889 1.00 41.25 78 HIS A N 1
ATOM 614 C CA . HIS A 1 78 ? 18.987 11.360 -33.842 1.00 41.25 78 HIS A CA 1
ATOM 615 C C . HIS A 1 78 ? 18.638 11.153 -32.353 1.00 41.25 78 HIS A C 1
ATOM 617 O O . HIS A 1 78 ? 19.117 11.907 -31.506 1.00 41.25 78 HIS A O 1
ATOM 623 N N . PHE A 1 79 ? 17.937 10.087 -31.986 1.00 45.44 79 PHE A N 1
ATOM 624 C CA . PHE A 1 79 ? 18.072 9.514 -30.648 1.00 45.44 79 PHE A CA 1
ATOM 625 C C . PHE A 1 79 ? 18.835 8.212 -30.812 1.00 45.44 79 PHE A C 1
ATOM 627 O O . PHE A 1 79 ? 18.279 7.215 -31.261 1.00 45.44 79 PHE A O 1
ATOM 634 N N . ALA A 1 80 ? 20.143 8.252 -30.525 1.00 39.34 80 ALA A N 1
ATOM 635 C CA . ALA A 1 80 ? 20.965 7.050 -30.466 1.00 39.34 80 ALA A CA 1
ATOM 636 C C . ALA A 1 80 ? 20.175 5.976 -29.699 1.00 39.34 80 ALA A C 1
ATOM 638 O O . ALA A 1 80 ? 19.667 6.298 -28.619 1.00 39.34 80 ALA A O 1
ATOM 639 N N . PRO A 1 81 ? 19.999 4.761 -30.255 1.00 43.97 81 PRO A N 1
ATOM 640 C CA . PRO A 1 81 ? 19.229 3.724 -29.590 1.00 43.97 81 PRO A CA 1
ATOM 641 C C . PRO A 1 81 ? 19.849 3.550 -28.213 1.00 43.97 81 PRO A C 1
ATOM 643 O O . PRO A 1 81 ? 21.026 3.197 -28.120 1.00 43.97 81 PRO A O 1
ATOM 646 N N . ALA A 1 82 ? 19.096 3.904 -27.166 1.00 53.91 82 ALA A N 1
ATOM 647 C CA . ALA A 1 82 ? 19.574 3.804 -25.799 1.00 53.91 82 ALA A CA 1
ATOM 648 C C . ALA A 1 82 ? 20.125 2.390 -25.641 1.00 53.91 82 ALA A C 1
ATOM 650 O O . ALA A 1 82 ? 19.395 1.422 -25.887 1.00 53.91 82 ALA A O 1
ATOM 651 N N . GLU A 1 83 ? 21.425 2.275 -25.353 1.00 57.69 83 GLU A N 1
ATOM 652 C CA . GLU A 1 83 ? 22.056 0.968 -25.243 1.00 57.69 83 GLU A CA 1
ATOM 653 C C . GLU A 1 83 ? 21.193 0.108 -24.317 1.00 57.69 83 GLU A C 1
ATOM 655 O O . GLU A 1 83 ? 20.751 0.591 -23.265 1.00 57.69 83 GLU A O 1
ATOM 660 N N . PRO A 1 84 ? 20.880 -1.138 -24.712 1.00 62.81 84 PRO A N 1
ATOM 661 C CA . PRO A 1 84 ? 20.017 -1.981 -23.912 1.00 62.81 84 PRO A CA 1
ATOM 662 C C . PRO A 1 84 ? 20.591 -2.048 -22.498 1.00 62.81 84 PRO A C 1
ATOM 664 O O . PRO A 1 84 ? 21.726 -2.488 -22.318 1.00 62.81 84 PRO A O 1
ATOM 667 N N . LEU A 1 85 ? 19.802 -1.614 -21.504 1.00 66.38 85 LEU A N 1
ATOM 668 C CA . LEU A 1 85 ? 20.216 -1.631 -20.100 1.00 66.38 85 LEU A CA 1
ATOM 669 C C . LEU A 1 85 ? 20.863 -2.968 -19.755 1.00 66.38 85 LEU A C 1
ATOM 671 O O . LEU A 1 85 ? 20.357 -4.029 -20.147 1.00 66.38 85 LEU A O 1
ATOM 675 N N . SER A 1 86 ? 21.948 -2.911 -18.984 1.00 79.12 86 SER A N 1
ATOM 676 C CA . SER A 1 86 ? 22.653 -4.108 -18.543 1.00 79.12 86 SER A CA 1
ATOM 677 C C . SER A 1 86 ? 21.698 -5.072 -17.832 1.00 79.12 86 SER A C 1
ATOM 679 O O . SER A 1 86 ? 20.752 -4.674 -17.146 1.00 79.12 86 SER A O 1
ATOM 681 N N . LEU A 1 87 ? 21.939 -6.376 -17.996 1.00 77.06 87 LEU A N 1
ATOM 682 C CA . LEU A 1 87 ? 21.084 -7.425 -17.432 1.00 77.06 87 LEU A CA 1
ATOM 683 C C . LEU A 1 87 ? 20.903 -7.274 -15.913 1.00 77.06 87 LEU A C 1
ATOM 685 O O . LEU A 1 87 ? 19.822 -7.533 -15.391 1.00 77.06 87 LEU A O 1
ATOM 689 N N . THR A 1 88 ? 21.934 -6.802 -15.210 1.00 79.38 88 THR A N 1
ATOM 690 C CA . THR A 1 88 ? 21.873 -6.508 -13.774 1.00 79.38 88 THR A CA 1
ATOM 691 C C . THR A 1 88 ? 20.838 -5.432 -13.456 1.00 79.38 88 THR A C 1
ATOM 693 O O . THR A 1 88 ? 20.033 -5.626 -12.551 1.00 79.38 88 THR A O 1
ATOM 696 N N . MET A 1 89 ? 20.794 -4.345 -14.226 1.00 73.44 89 MET A N 1
ATOM 697 C CA . MET A 1 89 ? 19.831 -3.259 -14.023 1.00 73.44 89 MET A CA 1
ATOM 698 C C . MET A 1 89 ? 18.402 -3.694 -14.341 1.00 73.44 89 MET A C 1
ATOM 700 O O . MET A 1 89 ? 17.483 -3.357 -13.598 1.00 73.44 89 MET A O 1
ATOM 704 N N . ARG A 1 90 ? 18.214 -4.529 -15.370 1.00 73.50 90 ARG A N 1
ATOM 705 C CA . ARG A 1 90 ? 16.904 -5.134 -15.664 1.00 73.50 90 ARG A CA 1
ATOM 706 C C . ARG A 1 90 ? 16.411 -5.996 -14.501 1.00 73.50 90 ARG A C 1
ATOM 708 O O . ARG A 1 90 ? 15.262 -5.866 -14.088 1.00 73.50 90 ARG A O 1
ATOM 715 N N . LEU A 1 91 ? 17.277 -6.842 -13.938 1.00 80.81 91 LEU A N 1
ATOM 716 C CA . LEU A 1 91 ? 16.933 -7.664 -12.773 1.00 80.81 91 LEU A CA 1
ATOM 717 C C . LEU A 1 91 ? 16.593 -6.810 -11.545 1.00 80.81 91 LEU A C 1
ATOM 719 O O . LEU A 1 91 ? 15.649 -7.136 -10.828 1.00 80.81 91 LEU A O 1
ATOM 723 N N . VAL A 1 92 ? 17.323 -5.715 -11.320 1.00 82.19 92 VAL A N 1
ATOM 724 C CA . VAL A 1 92 ? 17.040 -4.769 -10.229 1.00 82.19 92 VAL A CA 1
ATOM 725 C C . VAL A 1 92 ? 15.684 -4.090 -10.431 1.00 82.19 92 VAL A C 1
ATOM 727 O O . VAL A 1 92 ? 14.882 -4.073 -9.500 1.00 82.19 92 VAL A O 1
ATOM 730 N N . ALA A 1 93 ? 15.383 -3.603 -11.637 1.00 75.31 93 ALA A N 1
ATOM 731 C CA . ALA A 1 93 ? 14.100 -2.973 -11.949 1.00 75.31 93 ALA A CA 1
ATOM 732 C C . ALA A 1 93 ? 12.919 -3.937 -11.729 1.00 75.31 93 ALA A C 1
ATOM 734 O O . ALA A 1 93 ? 11.934 -3.584 -11.078 1.00 75.31 93 ALA A O 1
ATOM 735 N N . VAL A 1 94 ? 13.053 -5.189 -12.181 1.00 79.12 94 VAL A N 1
ATOM 736 C CA . VAL A 1 94 ? 12.066 -6.253 -11.933 1.00 79.12 94 VAL A CA 1
ATOM 737 C C . VAL A 1 94 ? 11.904 -6.515 -10.438 1.00 79.12 94 VAL A C 1
ATOM 739 O O . VAL A 1 94 ? 10.779 -6.580 -9.943 1.00 79.12 94 VAL A O 1
ATOM 742 N N . ALA A 1 95 ? 13.009 -6.643 -9.699 1.00 85.12 95 ALA A N 1
ATOM 743 C CA . ALA A 1 95 ? 12.970 -6.891 -8.262 1.00 85.12 95 ALA A CA 1
ATOM 744 C C . ALA A 1 95 ? 12.258 -5.759 -7.507 1.00 85.12 95 ALA A C 1
ATOM 746 O O . ALA A 1 95 ? 11.432 -6.033 -6.634 1.00 85.12 95 ALA A O 1
ATOM 747 N N . ILE A 1 96 ? 12.529 -4.503 -7.867 1.00 84.19 96 ILE A N 1
ATOM 748 C CA . ILE A 1 96 ? 11.864 -3.327 -7.296 1.00 84.19 96 ILE A CA 1
ATOM 749 C C . ILE A 1 96 ? 10.368 -3.372 -7.599 1.00 84.19 96 ILE A C 1
ATOM 751 O O . ILE A 1 96 ? 9.570 -3.327 -6.667 1.00 84.19 96 ILE A O 1
ATOM 755 N N . PHE A 1 97 ? 9.979 -3.569 -8.861 1.00 80.88 97 PHE A N 1
ATOM 756 C CA . PHE A 1 97 ? 8.572 -3.650 -9.259 1.00 80.88 97 PHE A CA 1
ATOM 757 C C . PHE A 1 97 ? 7.800 -4.738 -8.492 1.00 80.88 97 PHE A C 1
ATOM 759 O O . PHE A 1 97 ? 6.718 -4.487 -7.946 1.00 80.88 97 PHE A O 1
ATOM 766 N N . PHE A 1 98 ? 8.367 -5.945 -8.390 1.00 86.19 98 PHE A N 1
ATOM 767 C CA . PHE A 1 98 ? 7.764 -7.034 -7.616 1.00 86.19 98 PHE A CA 1
ATOM 768 C C . PHE A 1 98 ? 7.684 -6.708 -6.126 1.00 86.19 98 PHE A C 1
ATOM 770 O O . PHE A 1 98 ? 6.681 -7.026 -5.486 1.00 86.19 98 PHE A O 1
ATOM 777 N N . THR A 1 99 ? 8.708 -6.058 -5.572 1.00 88.19 99 THR A N 1
ATOM 778 C CA . THR A 1 99 ? 8.729 -5.662 -4.159 1.00 88.19 99 THR A CA 1
ATOM 779 C C . THR A 1 99 ? 7.635 -4.639 -3.867 1.00 88.19 99 THR A C 1
ATOM 781 O O . THR A 1 99 ? 6.851 -4.838 -2.937 1.00 88.19 99 THR A O 1
ATOM 784 N N . THR A 1 100 ? 7.505 -3.596 -4.687 1.00 86.94 100 THR A N 1
ATOM 785 C CA . THR A 1 100 ? 6.445 -2.587 -4.547 1.00 86.94 100 THR A CA 1
ATOM 786 C C . THR A 1 100 ? 5.058 -3.227 -4.684 1.00 86.94 100 THR A C 1
ATOM 788 O O . THR A 1 100 ? 4.158 -2.939 -3.891 1.00 86.94 100 THR A O 1
ATOM 791 N N . SER A 1 101 ? 4.895 -4.178 -5.614 1.00 85.44 101 SER A N 1
ATOM 792 C CA . SER A 1 101 ? 3.641 -4.932 -5.816 1.00 85.44 101 SER A CA 1
ATOM 793 C C . SER A 1 101 ? 3.276 -5.783 -4.614 1.00 85.44 101 SER A C 1
ATOM 795 O O . SER A 1 101 ? 2.126 -5.782 -4.171 1.00 85.44 101 SER A O 1
ATOM 797 N N . LEU A 1 102 ? 4.262 -6.467 -4.041 1.00 91.88 102 LEU A N 1
ATOM 798 C CA . LEU A 1 102 ? 4.078 -7.270 -2.844 1.00 91.88 102 LEU A CA 1
ATOM 799 C C . LEU A 1 102 ? 3.690 -6.398 -1.643 1.00 91.88 102 LEU A C 1
ATOM 801 O O . LEU A 1 102 ? 2.782 -6.763 -0.897 1.00 91.88 102 LEU A O 1
ATOM 805 N N . ILE A 1 103 ? 4.334 -5.240 -1.466 1.00 92.56 103 ILE A N 1
ATOM 806 C CA . ILE A 1 103 ? 4.012 -4.300 -0.383 1.00 92.56 103 ILE A CA 1
ATOM 807 C C . ILE A 1 103 ? 2.578 -3.776 -0.535 1.00 92.56 103 ILE A C 1
ATOM 809 O O . ILE A 1 103 ? 1.826 -3.791 0.442 1.00 92.56 103 ILE A O 1
ATOM 813 N N . MET A 1 104 ? 2.166 -3.388 -1.745 1.00 89.50 104 MET A N 1
ATOM 814 C CA . MET A 1 104 ? 0.795 -2.934 -2.011 1.00 89.50 104 MET A CA 1
ATOM 815 C C . MET A 1 104 ? -0.243 -4.033 -1.766 1.00 89.50 104 MET A C 1
ATOM 817 O O . MET A 1 104 ? -1.254 -3.788 -1.105 1.00 89.50 104 MET A O 1
ATOM 821 N N . ALA A 1 105 ? 0.017 -5.261 -2.219 1.00 90.62 105 ALA A N 1
ATOM 822 C CA . ALA A 1 105 ? -0.859 -6.400 -1.953 1.00 90.62 105 ALA A CA 1
ATOM 823 C C . ALA A 1 105 ? -0.981 -6.682 -0.445 1.00 90.62 105 ALA A C 1
ATOM 825 O O . ALA A 1 105 ? -2.087 -6.872 0.068 1.00 90.62 105 ALA A O 1
ATOM 826 N N . CYS A 1 106 ? 0.138 -6.640 0.286 1.00 94.38 106 CYS A N 1
ATOM 827 C CA . CYS A 1 106 ? 0.158 -6.749 1.744 1.00 94.38 106 CYS A CA 1
ATOM 828 C C . CYS A 1 106 ? -0.657 -5.634 2.412 1.00 94.38 106 CYS A C 1
ATOM 830 O O . CYS A 1 106 ? -1.409 -5.908 3.347 1.00 94.38 106 CYS A O 1
ATOM 832 N N . LEU A 1 107 ? -0.550 -4.393 1.937 1.00 93.69 107 LEU A N 1
ATOM 833 C CA . LEU A 1 107 ? -1.297 -3.255 2.467 1.00 93.69 107 LEU A CA 1
ATOM 834 C C . LEU A 1 107 ? -2.807 -3.445 2.271 1.00 93.69 107 LEU A C 1
ATOM 836 O O . LEU A 1 107 ? -3.557 -3.366 3.246 1.00 93.69 107 LEU A O 1
ATOM 840 N N . ILE A 1 108 ? -3.247 -3.775 1.053 1.00 93.62 108 ILE A N 1
ATOM 841 C CA . ILE A 1 108 ? -4.659 -4.060 0.744 1.00 93.62 108 ILE A CA 1
ATOM 842 C C . ILE A 1 108 ? -5.181 -5.190 1.636 1.00 93.62 108 ILE A C 1
ATOM 844 O O . ILE A 1 108 ? -6.254 -5.071 2.231 1.00 93.62 108 ILE A O 1
ATOM 848 N N . TRP A 1 109 ? -4.399 -6.260 1.791 1.00 95.56 109 TRP A N 1
ATOM 849 C CA . TRP A 1 109 ? -4.749 -7.388 2.649 1.00 95.56 109 TRP A CA 1
ATOM 850 C C . TRP A 1 109 ? -4.935 -6.978 4.117 1.00 95.56 109 TRP A C 1
ATOM 852 O O . TRP A 1 109 ? -5.896 -7.397 4.768 1.00 95.56 109 TRP A O 1
ATOM 862 N N . GLN A 1 110 ? -4.042 -6.146 4.661 1.00 95.56 110 GLN A N 1
ATOM 863 C CA . GLN A 1 110 ? -4.158 -5.683 6.047 1.00 95.56 110 GLN A CA 1
ATOM 864 C C . GLN A 1 110 ? -5.351 -4.742 6.247 1.00 95.56 110 GLN A C 1
ATOM 866 O O . GLN A 1 110 ? -6.022 -4.834 7.279 1.00 95.56 110 GLN A O 1
ATOM 871 N N . ILE A 1 111 ? -5.657 -3.887 5.267 1.00 94.25 111 ILE A N 1
ATOM 872 C CA . ILE A 1 111 ? -6.854 -3.036 5.299 1.00 94.25 111 ILE A CA 1
ATOM 873 C C . ILE A 1 111 ? -8.127 -3.894 5.234 1.00 94.25 111 ILE A C 1
ATOM 875 O O . ILE A 1 111 ? -9.048 -3.661 6.019 1.00 94.25 111 ILE A O 1
ATOM 879 N N . ASP A 1 112 ? -8.180 -4.928 4.383 1.00 95.06 112 ASP A N 1
ATOM 880 C CA . ASP A 1 112 ? -9.328 -5.849 4.336 1.00 95.06 112 ASP A CA 1
ATOM 881 C C . ASP A 1 112 ? -9.546 -6.536 5.687 1.00 95.06 112 ASP A C 1
ATOM 883 O O . ASP A 1 112 ? -10.670 -6.568 6.198 1.00 95.06 112 ASP A O 1
ATOM 887 N N . ARG A 1 113 ? -8.467 -7.023 6.317 1.00 94.19 113 ARG A N 1
ATOM 888 C CA . ARG A 1 113 ? -8.542 -7.612 7.662 1.00 94.19 113 ARG A CA 1
ATOM 889 C C . ARG A 1 113 ? -9.056 -6.618 8.699 1.00 94.19 113 ARG A C 1
ATOM 891 O O . ARG A 1 113 ? -9.884 -6.996 9.532 1.00 94.19 113 ARG A O 1
ATOM 898 N N . LEU A 1 114 ? -8.611 -5.364 8.638 1.00 94.12 114 LEU A N 1
ATOM 899 C CA . LEU A 1 114 ? -9.065 -4.310 9.542 1.00 94.12 114 LEU A CA 1
ATOM 900 C C . LEU A 1 114 ? -10.567 -4.030 9.364 1.00 94.12 114 LEU A C 1
ATOM 902 O O . LEU A 1 114 ? -11.323 -4.044 10.339 1.00 94.12 114 LEU A O 1
ATOM 906 N N . PHE A 1 115 ? -11.033 -3.860 8.125 1.00 93.50 115 PHE A N 1
ATOM 907 C CA . PHE A 1 115 ? -12.453 -3.642 7.833 1.00 93.50 115 PHE A CA 1
ATOM 908 C C . PHE A 1 115 ? -13.315 -4.859 8.170 1.00 93.50 115 PHE A C 1
ATOM 910 O O . PHE A 1 115 ? -14.437 -4.707 8.663 1.00 93.50 115 PHE A O 1
ATOM 917 N N . LEU A 1 116 ? -12.792 -6.074 7.995 1.00 93.56 116 LEU A N 1
ATOM 918 C CA . LEU A 1 116 ? -13.454 -7.296 8.434 1.00 93.56 116 LEU A CA 1
ATOM 919 C C . LEU A 1 116 ? -13.620 -7.328 9.959 1.00 93.56 116 LEU A C 1
ATOM 921 O O . LEU A 1 116 ? -14.696 -7.693 10.438 1.00 93.56 116 LEU A O 1
ATOM 925 N N . ALA A 1 117 ? -12.608 -6.927 10.730 1.00 92.69 117 ALA A N 1
ATOM 926 C CA . ALA A 1 117 ? -12.720 -6.825 12.185 1.00 92.69 117 ALA A CA 1
ATOM 927 C C . ALA A 1 117 ? -13.779 -5.786 12.600 1.00 92.69 117 ALA A C 1
ATOM 929 O O . ALA A 1 117 ? -14.646 -6.085 13.429 1.00 92.69 117 ALA A O 1
ATOM 930 N N . TYR A 1 118 ? -13.798 -4.622 11.945 1.00 92.12 118 TYR A N 1
ATOM 931 C CA . TYR A 1 118 ? -14.794 -3.573 12.192 1.00 92.12 118 TYR A CA 1
ATOM 932 C C . TYR A 1 118 ? -16.211 -4.004 11.821 1.00 92.12 118 TYR A C 1
ATOM 934 O O . TYR A 1 118 ? -17.148 -3.738 12.572 1.00 92.12 118 TYR A O 1
ATOM 942 N N . SER A 1 119 ? -16.376 -4.771 10.741 1.00 91.88 119 SER A N 1
ATOM 943 C CA . SER A 1 119 ? -17.676 -5.340 10.361 1.00 91.88 119 SER A CA 1
ATOM 944 C C . SER A 1 119 ? -18.256 -6.271 11.435 1.00 91.88 119 SER A C 1
ATOM 946 O O . SER A 1 119 ? -19.474 -6.420 11.533 1.00 91.88 119 SER A O 1
ATOM 948 N N . LYS A 1 120 ? -17.395 -6.861 12.275 1.00 93.44 120 LYS A N 1
ATOM 949 C CA . LYS A 1 120 ? -17.763 -7.721 13.409 1.00 93.44 120 LYS A CA 1
ATOM 950 C C . LYS A 1 120 ? -17.891 -6.946 14.728 1.00 93.44 120 LYS A C 1
ATOM 952 O O . LYS A 1 120 ? -18.068 -7.572 15.767 1.00 93.44 120 LYS A O 1
ATOM 957 N N . GLY A 1 121 ? -17.759 -5.616 14.710 1.00 89.56 121 GLY A N 1
ATOM 958 C CA . GLY A 1 121 ? -17.802 -4.770 15.907 1.00 89.56 121 GLY A CA 1
ATOM 959 C C . GLY A 1 121 ? -16.556 -4.866 16.798 1.00 89.56 121 GLY A C 1
ATOM 960 O O . GLY A 1 121 ? -16.596 -4.437 17.948 1.00 89.56 121 GLY A O 1
ATOM 961 N N . LYS A 1 122 ? -15.448 -5.433 16.299 1.00 89.81 122 LYS A N 1
ATOM 962 C CA . LYS A 1 122 ? -14.193 -5.585 17.049 1.00 89.81 122 LYS A CA 1
ATOM 963 C C . LYS A 1 122 ? -13.258 -4.420 16.725 1.00 89.81 122 LYS A C 1
ATOM 965 O O . LYS A 1 122 ? -12.655 -4.415 15.658 1.00 89.81 122 LYS A O 1
ATOM 970 N N . VAL A 1 123 ? -13.150 -3.439 17.624 1.00 83.12 123 VAL A N 1
ATOM 971 C CA . VAL A 1 123 ? -12.378 -2.198 17.379 1.00 83.12 123 VAL A CA 1
ATOM 972 C C . VAL A 1 123 ? -11.088 -2.127 18.203 1.00 83.12 123 VAL A C 1
ATOM 974 O O . VAL A 1 123 ? -10.058 -1.709 17.684 1.00 83.12 123 VAL A O 1
ATOM 977 N N . PHE A 1 124 ? -11.119 -2.598 19.452 1.00 85.00 124 PHE A N 1
ATOM 978 C CA . PHE A 1 124 ? -9.986 -2.564 20.386 1.00 85.00 124 PHE A CA 1
ATOM 979 C C . PHE A 1 124 ? -9.521 -3.975 20.724 1.00 85.00 124 PHE A C 1
ATOM 981 O O . PHE A 1 124 ? -9.687 -4.469 21.833 1.00 85.00 124 PHE A O 1
ATOM 988 N N . THR A 1 125 ? -8.989 -4.663 19.720 1.00 90.44 125 THR A N 1
ATOM 989 C CA . THR A 1 125 ? -8.411 -5.996 19.899 1.00 90.44 125 THR A CA 1
ATOM 990 C C . THR A 1 125 ? -6.922 -5.972 19.601 1.00 90.44 125 THR A C 1
ATOM 992 O O . THR A 1 125 ? -6.436 -5.157 18.816 1.00 90.44 125 THR A O 1
ATOM 995 N N . GLN A 1 126 ? -6.183 -6.920 20.175 1.00 91.81 126 GLN A N 1
ATOM 996 C CA . GLN A 1 126 ? -4.766 -7.080 19.855 1.00 91.81 126 GLN A CA 1
ATOM 997 C C . GLN A 1 126 ? -4.542 -7.305 18.349 1.00 91.81 126 GLN A C 1
ATOM 999 O O . GLN A 1 126 ? -3.543 -6.845 17.800 1.00 91.81 126 GLN A O 1
ATOM 1004 N N . GLU A 1 127 ? -5.484 -7.972 17.677 1.00 92.25 127 GLU A N 1
ATOM 1005 C CA . GLU A 1 127 ? -5.450 -8.202 16.233 1.00 92.25 127 GLU A CA 1
ATOM 1006 C C . GLU A 1 127 ? -5.558 -6.890 15.442 1.00 92.25 127 GLU A C 1
ATOM 1008 O O . GLU A 1 127 ? -4.689 -6.612 14.618 1.00 92.25 127 GLU A O 1
ATOM 1013 N N . THR A 1 128 ? -6.553 -6.045 15.740 1.00 92.38 128 THR A N 1
ATOM 1014 C CA . THR A 1 128 ? -6.729 -4.745 15.066 1.00 92.38 128 THR A CA 1
ATOM 1015 C C . THR A 1 128 ? -5.531 -3.827 15.282 1.00 92.38 128 THR A C 1
ATOM 1017 O O . THR A 1 128 ? -5.070 -3.189 14.340 1.00 92.38 128 THR A O 1
ATOM 1020 N N . THR A 1 129 ? -4.966 -3.815 16.492 1.00 93.75 129 THR A N 1
ATOM 1021 C CA . THR A 1 129 ? -3.767 -3.028 16.809 1.00 93.75 129 THR A CA 1
ATOM 1022 C C . THR A 1 129 ? -2.552 -3.484 15.998 1.00 93.75 129 THR A C 1
ATOM 1024 O O . THR A 1 129 ? -1.816 -2.651 15.468 1.00 93.75 129 THR A O 1
ATOM 1027 N N . ARG A 1 130 ? -2.358 -4.801 15.834 1.00 94.31 130 ARG A N 1
ATOM 1028 C CA . ARG A 1 130 ? -1.303 -5.336 14.956 1.00 94.31 130 ARG A CA 1
ATOM 1029 C C . ARG A 1 130 ? -1.541 -4.955 13.497 1.00 94.31 130 ARG A C 1
ATOM 1031 O O . ARG A 1 130 ? -0.586 -4.588 12.824 1.00 94.31 130 ARG A O 1
ATOM 1038 N N . SER A 1 131 ? -2.785 -4.989 13.015 1.00 94.00 131 SER A N 1
ATOM 1039 C CA . SER A 1 131 ? -3.107 -4.552 11.650 1.00 94.00 131 SER A CA 1
ATOM 1040 C C . SER A 1 131 ? -2.750 -3.084 11.412 1.00 94.00 131 SER A C 1
ATOM 1042 O O . SER A 1 131 ? -2.101 -2.799 10.412 1.00 94.00 131 SER A O 1
ATOM 1044 N N . PHE A 1 132 ? -3.064 -2.168 12.338 1.00 94.12 132 PHE A N 1
ATOM 1045 C CA . PHE A 1 132 ? -2.620 -0.767 12.239 1.00 94.12 132 PHE A CA 1
ATOM 1046 C C . PHE A 1 132 ? -1.096 -0.641 12.166 1.00 94.12 132 PHE A C 1
ATOM 1048 O O . PHE A 1 132 ? -0.575 0.086 11.321 1.00 94.12 132 PHE A O 1
ATOM 1055 N N . GLN A 1 133 ? -0.380 -1.391 13.006 1.00 95.31 133 GLN A N 1
ATOM 1056 C CA . GLN A 1 133 ? 1.080 -1.396 13.007 1.00 95.31 133 GLN A CA 1
ATOM 1057 C C . GLN A 1 133 ? 1.646 -1.908 11.673 1.00 95.31 133 GLN A C 1
ATOM 1059 O O . GLN A 1 133 ? 2.567 -1.302 11.130 1.00 95.31 133 GLN A O 1
ATOM 1064 N N . TYR A 1 134 ? 1.091 -2.993 11.126 1.00 96.50 134 TYR A N 1
ATOM 1065 C CA . TYR A 1 134 ? 1.516 -3.536 9.835 1.00 96.50 134 TYR A CA 1
ATOM 1066 C C . TYR A 1 134 ? 1.191 -2.604 8.668 1.00 96.50 134 TYR A C 1
ATOM 1068 O O . TYR A 1 134 ? 2.031 -2.461 7.787 1.00 96.50 134 TYR A O 1
ATOM 1076 N N . ILE A 1 135 ? 0.026 -1.946 8.667 1.00 96.00 135 ILE A N 1
ATOM 1077 C CA . ILE A 1 135 ? -0.312 -0.928 7.658 1.00 96.00 135 ILE A CA 1
ATOM 1078 C C . ILE A 1 135 ? 0.703 0.215 7.718 1.00 96.00 135 ILE A C 1
ATOM 1080 O O . ILE A 1 135 ? 1.239 0.615 6.688 1.00 96.00 135 ILE A O 1
ATOM 1084 N N . GLY A 1 136 ? 1.013 0.699 8.923 1.00 95.25 136 GLY A N 1
ATOM 1085 C CA . GLY A 1 136 ? 1.993 1.759 9.117 1.00 95.25 136 GLY A CA 1
ATOM 1086 C C . GLY A 1 136 ? 3.384 1.390 8.594 1.00 95.25 136 GLY A C 1
ATOM 1087 O O . GLY A 1 136 ? 3.964 2.141 7.815 1.00 95.25 136 GLY A O 1
ATOM 1088 N N . TRP A 1 137 ? 3.891 0.201 8.936 1.00 97.06 137 TRP A N 1
ATOM 1089 C CA . TRP A 1 137 ? 5.171 -0.285 8.407 1.00 97.06 137 TRP A CA 1
ATOM 1090 C C . TRP A 1 137 ? 5.153 -0.536 6.901 1.00 97.06 137 TRP A C 1
ATOM 1092 O O . TRP A 1 137 ? 6.154 -0.269 6.245 1.00 97.06 137 TRP A O 1
ATOM 1102 N N . ALA A 1 138 ? 4.041 -1.019 6.341 1.00 95.19 138 ALA A N 1
ATOM 1103 C CA . ALA A 1 138 ? 3.909 -1.210 4.900 1.00 95.19 138 ALA A CA 1
ATOM 1104 C C . ALA A 1 138 ? 3.985 0.127 4.149 1.00 95.19 138 ALA A C 1
ATOM 1106 O O . ALA A 1 138 ? 4.669 0.204 3.137 1.00 95.19 138 ALA A O 1
ATOM 1107 N N . LEU A 1 139 ? 3.353 1.186 4.668 1.00 94.19 139 LEU A N 1
ATOM 1108 C CA . LEU A 1 139 ? 3.437 2.537 4.101 1.00 94.19 139 LEU A CA 1
ATOM 1109 C C . LEU A 1 139 ? 4.861 3.107 4.163 1.00 94.19 139 LEU A C 1
ATOM 1111 O O . LEU A 1 139 ? 5.347 3.651 3.175 1.00 94.19 139 LEU A O 1
ATOM 1115 N N . VAL A 1 140 ? 5.556 2.935 5.293 1.00 94.56 140 VAL A N 1
ATOM 1116 C CA . VAL A 1 140 ? 6.967 3.341 5.429 1.00 94.56 140 VAL A CA 1
ATOM 1117 C C . VAL A 1 140 ? 7.855 2.559 4.456 1.00 94.56 140 VAL A C 1
ATOM 1119 O O . VAL A 1 140 ? 8.689 3.150 3.775 1.00 94.56 140 VAL A O 1
ATOM 1122 N N . ALA A 1 141 ? 7.660 1.242 4.352 1.00 93.56 141 ALA A N 1
ATOM 1123 C CA . ALA A 1 141 ? 8.409 0.400 3.424 1.00 93.56 141 ALA A CA 1
ATOM 1124 C C . ALA A 1 141 ? 8.149 0.792 1.964 1.00 93.56 141 ALA A C 1
ATOM 1126 O O . ALA A 1 141 ? 9.093 0.855 1.182 1.00 93.56 141 ALA A O 1
ATOM 1127 N N . LEU A 1 142 ? 6.897 1.099 1.612 1.00 91.06 142 LEU A N 1
ATOM 1128 C CA . LEU A 1 142 ? 6.523 1.569 0.281 1.00 91.06 142 LEU A CA 1
ATOM 1129 C C . LEU A 1 142 ? 7.263 2.864 -0.069 1.00 91.06 142 LEU A C 1
ATOM 1131 O O . LEU A 1 142 ? 7.894 2.933 -1.117 1.00 91.06 142 LEU A O 1
ATOM 1135 N N . PHE A 1 143 ? 7.267 3.839 0.846 1.00 89.94 143 PHE A N 1
ATOM 1136 C CA . PHE A 1 143 ? 8.030 5.078 0.694 1.00 89.94 143 PHE A CA 1
ATOM 1137 C C . PHE A 1 143 ? 9.527 4.810 0.476 1.00 89.94 143 PHE A C 1
ATOM 1139 O O . PHE A 1 143 ? 10.138 5.376 -0.429 1.00 89.94 143 PHE A O 1
ATOM 1146 N N . THR A 1 144 ? 10.132 3.932 1.285 1.00 90.50 144 THR A N 1
ATOM 1147 C CA . THR A 1 144 ? 11.560 3.599 1.159 1.00 90.50 144 THR A CA 1
ATOM 1148 C C . THR A 1 144 ? 11.875 2.936 -0.181 1.00 90.50 144 THR A C 1
ATOM 1150 O O . THR A 1 144 ? 12.849 3.312 -0.828 1.00 90.50 144 THR A O 1
ATOM 1153 N N . VAL A 1 145 ? 11.057 1.974 -0.619 1.00 90.38 145 VAL A N 1
ATOM 1154 C CA . VAL A 1 145 ? 11.258 1.284 -1.901 1.00 90.38 145 VAL A CA 1
ATOM 1155 C C . VAL A 1 145 ? 11.071 2.245 -3.072 1.00 90.38 145 VAL A C 1
ATOM 1157 O O . VAL A 1 145 ? 11.913 2.242 -3.967 1.00 90.38 145 VAL A O 1
ATOM 1160 N N . ASN A 1 146 ? 10.051 3.107 -3.040 1.00 84.69 146 ASN A N 1
ATOM 1161 C CA . ASN A 1 146 ? 9.857 4.147 -4.054 1.00 84.69 146 ASN A CA 1
ATOM 1162 C C . ASN A 1 146 ? 11.046 5.114 -4.099 1.00 84.69 146 ASN A C 1
ATOM 1164 O O . ASN A 1 146 ? 11.568 5.378 -5.173 1.00 84.69 146 ASN A O 1
ATOM 1168 N N . SER A 1 147 ? 11.545 5.562 -2.943 1.00 85.06 147 SER A N 1
ATOM 1169 C CA . SER A 1 147 ? 12.713 6.453 -2.872 1.00 85.06 147 SER A CA 1
ATOM 1170 C C . SER A 1 147 ? 13.962 5.817 -3.493 1.00 85.06 147 SER A C 1
ATOM 1172 O O . SER A 1 147 ? 14.694 6.472 -4.232 1.00 85.06 147 SER A O 1
ATOM 1174 N N . ILE A 1 148 ? 14.202 4.528 -3.222 1.00 85.69 148 ILE A N 1
ATOM 1175 C CA . ILE A 1 148 ? 15.310 3.771 -3.826 1.00 85.69 148 ILE A CA 1
ATOM 1176 C C . ILE A 1 148 ? 15.100 3.624 -5.337 1.00 85.69 148 ILE A C 1
ATOM 1178 O O . ILE A 1 148 ? 16.051 3.777 -6.100 1.00 85.69 148 ILE A O 1
ATOM 1182 N N . ALA A 1 149 ? 13.871 3.336 -5.769 1.00 81.81 149 ALA A N 1
ATOM 1183 C CA . ALA A 1 149 ? 13.525 3.213 -7.179 1.00 81.81 149 ALA A CA 1
ATOM 1184 C C . ALA A 1 149 ? 13.786 4.522 -7.932 1.00 81.81 149 ALA A C 1
ATOM 1186 O O . ALA A 1 149 ? 14.488 4.502 -8.940 1.00 81.81 149 ALA A O 1
ATOM 1187 N N . SER A 1 150 ? 13.301 5.651 -7.410 1.00 78.75 150 SER A N 1
ATOM 1188 C CA . SER A 1 150 ? 13.517 6.978 -7.991 1.00 78.75 150 SER A CA 1
ATOM 1189 C C . SER A 1 150 ? 15.000 7.323 -8.061 1.00 78.75 150 SER A C 1
ATOM 1191 O O . SER A 1 150 ? 15.483 7.708 -9.121 1.00 78.75 150 SER A O 1
ATOM 1193 N N . TYR A 1 151 ? 15.751 7.081 -6.982 1.00 80.56 151 TYR A N 1
ATOM 1194 C CA . TYR A 1 151 ? 17.199 7.292 -6.974 1.00 80.56 151 TYR A CA 1
ATOM 1195 C C . TYR A 1 151 ? 17.916 6.457 -8.047 1.00 80.56 151 TYR A C 1
ATOM 1197 O O . TYR A 1 151 ? 18.802 6.954 -8.739 1.00 80.56 151 TYR A O 1
ATOM 1205 N N . LEU A 1 152 ? 17.531 5.190 -8.222 1.00 76.81 152 LEU A N 1
ATOM 1206 C CA . LEU A 1 152 ? 18.113 4.335 -9.257 1.00 76.81 152 LEU A CA 1
ATOM 1207 C C . LEU A 1 152 ? 17.743 4.799 -10.667 1.00 76.81 152 LEU A C 1
ATOM 1209 O O . LEU A 1 152 ? 18.604 4.774 -11.543 1.00 76.81 152 LEU A O 1
ATOM 1213 N N . ILE A 1 153 ? 16.502 5.238 -10.887 1.00 71.56 153 ILE A N 1
ATOM 1214 C CA . ILE A 1 153 ? 16.065 5.798 -12.172 1.00 71.56 153 ILE A CA 1
ATOM 1215 C C . ILE A 1 153 ? 16.868 7.061 -12.494 1.00 71.56 153 ILE A C 1
ATOM 1217 O O . ILE A 1 153 ? 17.380 7.175 -13.603 1.00 71.56 153 ILE A O 1
ATOM 1221 N N . GLU A 1 154 ? 17.056 7.965 -11.532 1.00 70.75 154 GLU A N 1
ATOM 1222 C CA . GLU A 1 154 ? 17.885 9.162 -11.715 1.00 70.75 154 GLU A CA 1
ATOM 1223 C C . GLU A 1 154 ? 19.330 8.795 -12.093 1.00 70.75 154 GLU A C 1
ATOM 1225 O O . GLU A 1 154 ? 19.873 9.308 -13.069 1.00 70.75 154 GLU A O 1
ATOM 1230 N N . GLN A 1 155 ? 19.947 7.842 -11.394 1.00 72.75 155 GLN A N 1
ATOM 1231 C CA . GLN A 1 155 ? 21.307 7.394 -11.722 1.00 72.75 155 GLN A CA 1
ATOM 1232 C C . GLN A 1 155 ? 21.409 6.698 -13.091 1.00 72.75 155 GLN A C 1
ATOM 1234 O O . GLN A 1 155 ? 22.477 6.701 -13.698 1.00 72.75 155 GLN A O 1
ATOM 1239 N N . LEU A 1 156 ? 20.324 6.088 -13.578 1.00 64.38 156 LEU A N 1
ATOM 1240 C CA . LEU A 1 156 ? 20.284 5.362 -14.852 1.00 64.38 156 LEU A CA 1
ATOM 1241 C C . LEU A 1 156 ? 19.990 6.259 -16.053 1.00 64.38 156 LEU A C 1
ATOM 1243 O O . LEU A 1 156 ? 20.536 6.027 -17.130 1.00 64.38 156 LEU A O 1
ATOM 1247 N N . VAL A 1 157 ? 19.127 7.259 -15.884 1.00 60.06 157 VAL A N 1
ATOM 1248 C CA . VAL A 1 157 ? 18.709 8.164 -16.963 1.00 60.06 157 VAL A CA 1
ATOM 1249 C C . VAL A 1 157 ? 19.758 9.255 -17.215 1.00 60.06 157 VAL A C 1
ATOM 1251 O O . VAL A 1 157 ? 19.909 9.698 -18.351 1.00 60.06 157 VAL A O 1
ATOM 1254 N N . PHE A 1 158 ? 20.535 9.647 -16.197 1.00 53.81 158 PHE A N 1
ATOM 1255 C CA . PHE A 1 158 ? 21.431 10.810 -16.271 1.00 53.81 158 PHE A CA 1
ATOM 1256 C C . PHE A 1 158 ? 22.956 10.584 -16.411 1.00 53.81 158 PHE A C 1
ATOM 1258 O O . PHE A 1 158 ? 23.678 11.573 -16.297 1.00 53.81 158 PHE A O 1
ATOM 1265 N N . PRO A 1 159 ? 23.522 9.403 -16.748 1.00 49.53 159 PRO A N 1
ATOM 1266 C CA . PRO A 1 159 ? 24.906 9.369 -17.224 1.00 49.53 159 PRO A CA 1
ATOM 1267 C C . PRO A 1 159 ? 25.036 9.945 -18.648 1.00 49.53 159 PRO A C 1
ATOM 1269 O O . PRO A 1 159 ? 26.149 10.200 -19.102 1.00 49.53 159 PRO A O 1
ATOM 1272 N N . MET A 1 160 ? 23.920 10.200 -19.348 1.00 46.72 160 MET A N 1
ATOM 1273 C CA . MET A 1 160 ? 23.903 11.020 -20.560 1.00 46.72 160 MET A CA 1
ATOM 1274 C C . MET A 1 160 ? 23.922 12.505 -20.187 1.00 46.72 160 MET A C 1
ATOM 1276 O O . MET A 1 160 ? 22.926 13.218 -20.316 1.00 46.72 160 MET A O 1
ATOM 1280 N N . GLU A 1 161 ? 25.086 12.996 -19.764 1.00 45.88 161 GLU A N 1
ATOM 1281 C CA . GLU A 1 161 ? 25.435 14.384 -20.049 1.00 45.88 161 GLU A CA 1
ATOM 1282 C C . GLU A 1 161 ? 25.362 14.542 -21.574 1.00 45.88 161 GLU A C 1
ATOM 1284 O O . GLU A 1 161 ? 26.294 14.191 -22.299 1.00 45.88 161 GLU A O 1
ATOM 1289 N N . MET A 1 162 ? 24.230 15.028 -22.096 1.00 46.94 162 MET A N 1
ATOM 1290 C CA . MET A 1 162 ? 24.247 15.644 -23.417 1.00 46.94 162 MET A CA 1
ATOM 1291 C C . MET A 1 162 ? 25.368 16.682 -23.361 1.00 46.94 162 MET A C 1
ATOM 1293 O O . MET A 1 162 ? 25.325 17.526 -22.463 1.00 46.94 162 MET A O 1
ATOM 1297 N N . PRO A 1 163 ? 26.377 16.642 -24.248 1.00 43.94 163 PRO A N 1
ATOM 1298 C CA . PRO A 1 163 ? 27.361 17.706 -24.296 1.00 43.94 163 PRO A CA 1
ATOM 1299 C C . PRO A 1 163 ? 26.591 19.009 -24.529 1.00 43.94 163 PRO A C 1
ATOM 1301 O O . PRO A 1 163 ? 26.072 19.238 -25.623 1.00 43.94 163 PRO A O 1
ATOM 1304 N N . ILE A 1 164 ? 26.489 19.844 -23.488 1.00 51.75 164 ILE A N 1
ATOM 1305 C CA . ILE A 1 164 ? 25.833 21.167 -23.468 1.00 51.75 164 ILE A CA 1
ATOM 1306 C C . ILE A 1 164 ? 26.694 22.162 -24.272 1.00 51.75 164 ILE A C 1
ATOM 1308 O O . ILE A 1 164 ? 27.087 23.230 -23.821 1.00 51.75 164 ILE A O 1
ATOM 1312 N N . GLY A 1 165 ? 27.081 21.762 -25.475 1.00 48.28 165 GLY A N 1
ATOM 1313 C CA . GLY A 1 165 ? 28.067 22.439 -26.298 1.00 48.28 165 GLY A CA 1
ATOM 1314 C C . GLY A 1 165 ? 28.005 22.055 -27.769 1.00 48.28 165 GLY A C 1
ATOM 1315 O O . GLY A 1 165 ? 28.828 22.554 -28.531 1.00 48.28 165 GLY A O 1
ATOM 1316 N N . LEU A 1 166 ? 27.057 21.211 -28.201 1.00 47.50 166 LEU A N 1
ATOM 1317 C CA . LEU A 1 166 ? 26.781 21.106 -29.630 1.00 47.50 166 LEU A CA 1
ATOM 1318 C C . LEU A 1 166 ? 26.033 22.375 -30.061 1.00 47.50 166 LEU A C 1
ATOM 1320 O O . LEU A 1 166 ? 24.924 22.614 -29.577 1.00 47.50 166 LEU A O 1
ATOM 1324 N N . PRO A 1 167 ? 26.634 23.220 -30.920 1.00 47.19 167 PRO A N 1
ATOM 1325 C CA . PRO A 1 167 ? 25.938 24.376 -31.452 1.00 47.19 167 PRO A CA 1
ATOM 1326 C C . PRO A 1 167 ? 24.698 23.869 -32.183 1.00 47.19 167 PRO A C 1
ATOM 1328 O O . PRO A 1 167 ? 24.796 22.969 -33.020 1.00 47.19 167 PRO A O 1
ATOM 1331 N N . PHE A 1 168 ? 23.533 24.435 -31.859 1.00 54.53 168 PHE A N 1
ATOM 1332 C CA . PHE A 1 168 ? 22.356 24.262 -32.701 1.00 54.53 168 PHE A CA 1
ATOM 1333 C C . PHE A 1 168 ? 22.780 24.577 -34.139 1.00 54.53 168 PHE A C 1
ATOM 1335 O O . PHE A 1 168 ? 23.399 25.630 -34.349 1.00 54.53 168 PHE A O 1
ATOM 1342 N N . PRO A 1 169 ? 22.512 23.693 -35.119 1.00 54.50 169 PRO A N 1
ATOM 1343 C CA . PRO A 1 169 ? 22.736 24.054 -36.505 1.00 54.50 169 PRO A CA 1
ATOM 1344 C C . PRO A 1 169 ? 21.977 25.364 -36.743 1.00 54.50 169 PRO A C 1
ATOM 1346 O O . PRO A 1 169 ? 20.820 25.472 -36.315 1.00 54.50 169 PRO A O 1
ATOM 1349 N N . PRO A 1 170 ? 22.631 26.386 -37.324 1.00 54.94 170 PRO A N 1
ATOM 1350 C CA . PRO A 1 170 ? 21.957 27.641 -37.589 1.00 54.94 170 PRO A CA 1
ATOM 1351 C C . PRO A 1 170 ? 20.681 27.331 -38.382 1.00 54.94 170 PRO A C 1
ATOM 1353 O O . PRO A 1 170 ? 20.716 26.471 -39.271 1.00 54.94 170 PRO A O 1
ATOM 1356 N N . PRO A 1 171 ? 19.543 27.961 -38.039 1.00 56.69 171 PRO A N 1
ATOM 1357 C CA . PRO A 1 171 ? 18.332 27.789 -38.821 1.00 56.69 171 PRO A CA 1
ATOM 1358 C C . PRO A 1 171 ? 18.653 28.119 -40.285 1.00 56.69 171 PRO A C 1
ATOM 1360 O O . PRO A 1 171 ? 19.454 29.028 -40.525 1.00 56.69 171 PRO A O 1
ATOM 1363 N N . PRO A 1 172 ? 18.077 27.387 -41.255 1.00 57.28 172 PRO A N 1
ATOM 1364 C CA . PRO A 1 172 ? 18.323 27.647 -42.667 1.00 57.28 172 PRO A CA 1
ATOM 1365 C C . PRO A 1 172 ? 18.106 29.137 -42.947 1.00 57.28 172 PRO A C 1
ATOM 1367 O O . PRO A 1 172 ? 17.067 29.698 -42.583 1.00 57.28 172 PRO A O 1
ATOM 1370 N N . GLU A 1 173 ? 19.120 29.769 -43.545 1.00 57.62 173 GLU A N 1
ATOM 1371 C CA . GLU A 1 173 ? 19.247 31.226 -43.731 1.00 57.62 173 GLU A CA 1
ATOM 1372 C C . GLU A 1 173 ? 18.070 31.845 -44.513 1.00 57.62 173 GLU A C 1
ATOM 1374 O O . GLU A 1 173 ? 17.879 33.060 -44.526 1.00 57.62 173 GLU A O 1
ATOM 1379 N N . ASP A 1 174 ? 17.219 31.005 -45.095 1.00 58.34 174 ASP A N 1
ATOM 1380 C CA . ASP A 1 174 ? 16.164 31.380 -46.023 1.00 58.34 174 ASP A CA 1
ATOM 1381 C C . ASP A 1 174 ? 14.847 31.818 -45.347 1.00 58.34 174 ASP A C 1
ATOM 1383 O O . ASP A 1 174 ? 13.954 32.319 -46.031 1.00 58.34 174 ASP A O 1
ATOM 1387 N N . VAL A 1 175 ? 14.683 31.645 -44.024 1.00 55.78 175 VAL A N 1
ATOM 1388 C CA . VAL A 1 175 ? 13.365 31.831 -43.365 1.00 55.78 175 VAL A CA 1
ATOM 1389 C C . VAL A 1 175 ? 13.218 33.151 -42.589 1.00 55.78 175 VAL A C 1
ATOM 1391 O O . VAL A 1 175 ? 12.096 33.612 -42.387 1.00 55.78 175 VAL A O 1
ATOM 1394 N N . PHE A 1 176 ? 14.300 33.834 -42.199 1.00 51.78 176 PHE A N 1
ATOM 1395 C CA . PHE A 1 176 ? 14.204 35.016 -41.320 1.00 51.78 176 PHE A CA 1
ATOM 1396 C C . PHE A 1 176 ? 15.069 36.198 -41.770 1.00 51.78 176 PHE A C 1
ATOM 1398 O O . PHE A 1 176 ? 15.984 36.635 -41.081 1.00 51.78 176 PHE A O 1
ATOM 1405 N N . GLY A 1 177 ? 14.722 36.786 -42.913 1.00 53.12 177 GLY A N 1
ATOM 1406 C CA . GLY A 1 177 ? 15.433 37.936 -43.478 1.00 53.12 177 GLY A CA 1
ATOM 1407 C C . GLY A 1 177 ? 15.346 39.273 -42.721 1.00 53.12 177 GLY A C 1
ATOM 1408 O O . GLY A 1 177 ? 15.877 40.243 -43.245 1.00 53.12 177 GLY A O 1
ATOM 1409 N N . PHE A 1 178 ? 14.704 39.402 -41.546 1.00 55.28 178 PHE A N 1
ATOM 1410 C CA . PHE A 1 178 ? 14.511 40.731 -40.919 1.00 55.28 178 PHE A CA 1
ATOM 1411 C C . PHE A 1 178 ? 14.422 40.795 -39.382 1.00 55.28 178 PHE A C 1
ATOM 1413 O O . PHE A 1 178 ? 13.935 41.795 -38.853 1.00 55.28 178 PHE A O 1
ATOM 1420 N N . MET A 1 179 ? 14.918 39.806 -38.631 1.00 54.03 179 MET A N 1
ATOM 1421 C CA . MET A 1 179 ? 14.965 39.923 -37.164 1.00 54.03 179 MET A CA 1
ATOM 1422 C C . MET A 1 179 ? 16.397 39.768 -36.641 1.00 54.03 179 MET A C 1
ATOM 1424 O O . MET A 1 179 ? 17.029 38.759 -36.948 1.00 54.03 179 MET A O 1
ATOM 1428 N N . PRO A 1 180 ? 16.937 40.739 -35.871 1.00 62.31 180 PRO A N 1
ATOM 1429 C CA . PRO A 1 180 ? 18.199 40.521 -35.177 1.00 62.31 180 PRO A CA 1
ATOM 1430 C C . PRO A 1 180 ? 18.033 39.319 -34.233 1.00 62.31 180 PRO A C 1
ATOM 1432 O O . PRO A 1 180 ? 16.996 39.222 -33.567 1.00 62.31 180 PRO A O 1
ATOM 1435 N N . PRO A 1 181 ? 19.007 38.393 -34.182 1.00 58.03 181 PRO A N 1
ATOM 1436 C CA . PRO A 1 181 ? 18.909 37.221 -33.326 1.00 58.03 181 PRO A CA 1
ATOM 1437 C C . PRO A 1 181 ? 18.761 37.677 -31.867 1.00 58.03 181 PRO A C 1
ATOM 1439 O O . PRO A 1 181 ? 19.506 38.564 -31.433 1.00 58.03 181 PRO A O 1
ATOM 1442 N N . PRO A 1 182 ? 17.803 37.125 -31.099 1.00 53.56 182 PRO A N 1
ATOM 1443 C CA . PRO A 1 182 ? 17.732 37.412 -29.677 1.00 53.56 182 PRO A CA 1
ATOM 1444 C C . PRO A 1 182 ? 19.048 36.974 -29.011 1.00 53.56 182 PRO A C 1
ATOM 1446 O O . PRO A 1 182 ? 19.632 35.967 -29.423 1.00 53.56 182 PRO A O 1
ATOM 1449 N N . PRO A 1 183 ? 19.543 37.713 -28.003 1.00 56.69 183 PRO A N 1
ATOM 1450 C CA . PRO A 1 183 ? 20.747 37.324 -27.286 1.00 56.69 183 PRO A CA 1
ATOM 1451 C C . PRO A 1 183 ? 20.575 35.903 -26.715 1.00 56.69 183 PRO A C 1
ATOM 1453 O O . PRO A 1 183 ? 19.534 35.613 -26.115 1.00 56.69 183 PRO A O 1
ATOM 1456 N N . PRO A 1 184 ? 21.571 35.015 -26.890 1.00 53.78 184 PRO A N 1
ATOM 1457 C CA . PRO A 1 184 ? 21.460 33.587 -26.572 1.00 53.78 184 PRO A CA 1
ATOM 1458 C C . PRO A 1 184 ? 21.257 33.276 -25.077 1.00 53.78 184 PRO A C 1
ATOM 1460 O O . PRO A 1 184 ? 21.016 32.130 -24.712 1.00 53.78 184 PRO A O 1
ATOM 1463 N N . GLU A 1 185 ? 21.311 34.279 -24.202 1.00 48.59 185 GLU A N 1
ATOM 1464 C CA . GLU A 1 185 ? 21.374 34.102 -22.749 1.00 48.59 185 GLU A CA 1
ATOM 1465 C C . GLU A 1 185 ? 20.005 34.063 -22.042 1.00 48.59 185 GLU A C 1
ATOM 1467 O O . GLU A 1 185 ? 19.948 33.810 -20.840 1.00 48.59 185 GLU A O 1
ATOM 1472 N N . HIS A 1 186 ? 18.883 34.290 -22.739 1.00 43.78 186 HIS A N 1
ATOM 1473 C CA . HIS A 1 186 ? 17.580 34.476 -22.069 1.00 43.78 186 HIS A CA 1
ATOM 1474 C C . HIS A 1 186 ? 16.506 33.414 -22.343 1.00 43.78 186 HIS A C 1
ATOM 1476 O O . HIS A 1 186 ? 15.470 33.434 -21.683 1.00 43.78 186 HIS A O 1
ATOM 1482 N N . LEU A 1 187 ? 16.736 32.458 -23.248 1.00 44.56 187 LEU A N 1
ATOM 1483 C CA . LEU A 1 187 ? 15.772 31.377 -23.533 1.00 44.56 187 LEU A CA 1
ATOM 1484 C C . LEU A 1 187 ? 16.110 30.043 -22.848 1.00 44.56 187 LEU A C 1
ATOM 1486 O O . LEU A 1 187 ? 15.218 29.226 -22.644 1.00 44.56 187 LEU A O 1
ATOM 1490 N N . PHE A 1 188 ? 17.362 29.845 -22.426 1.00 41.78 188 PHE A N 1
ATOM 1491 C CA . PHE A 1 188 ? 17.821 28.611 -21.773 1.00 41.78 188 PHE A CA 1
ATOM 1492 C C . PHE A 1 188 ? 17.617 28.572 -20.248 1.00 41.78 188 PHE A C 1
ATOM 1494 O O . PHE A 1 188 ? 17.838 27.535 -19.636 1.00 41.78 188 PHE A O 1
ATOM 1501 N N . GLY A 1 189 ? 17.191 29.677 -19.622 1.00 41.03 189 GLY A N 1
ATOM 1502 C CA . GLY A 1 189 ? 17.083 29.796 -18.159 1.00 41.03 189 GLY A CA 1
ATOM 1503 C C . GLY A 1 189 ? 15.684 29.603 -17.561 1.00 41.03 189 GLY A C 1
ATOM 1504 O O . GLY A 1 189 ? 15.537 29.735 -16.351 1.00 41.03 189 GLY A O 1
ATOM 1505 N N . LEU A 1 190 ? 14.649 29.353 -18.374 1.00 45.50 190 LEU A N 1
ATOM 1506 C CA . LEU A 1 190 ? 13.249 29.283 -17.910 1.00 45.50 190 LEU A CA 1
ATOM 1507 C C . LEU A 1 190 ? 12.626 27.886 -17.981 1.00 45.50 190 LEU A C 1
ATOM 1509 O O . LEU A 1 190 ? 11.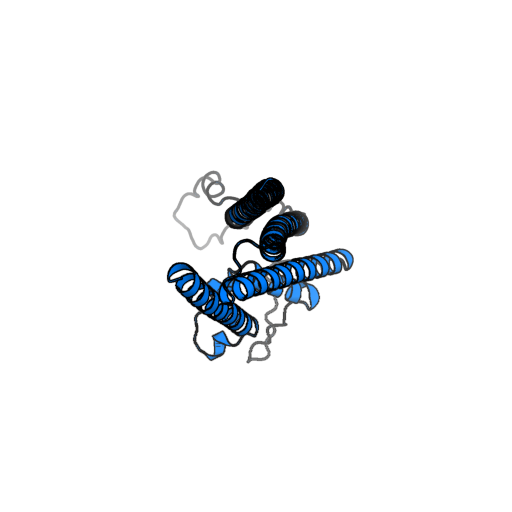527 27.690 -17.468 1.00 45.50 190 LEU A O 1
ATOM 1513 N N . ILE A 1 191 ? 13.307 26.926 -18.603 1.00 47.75 191 ILE A N 1
ATOM 1514 C CA . ILE A 1 191 ? 12.884 25.529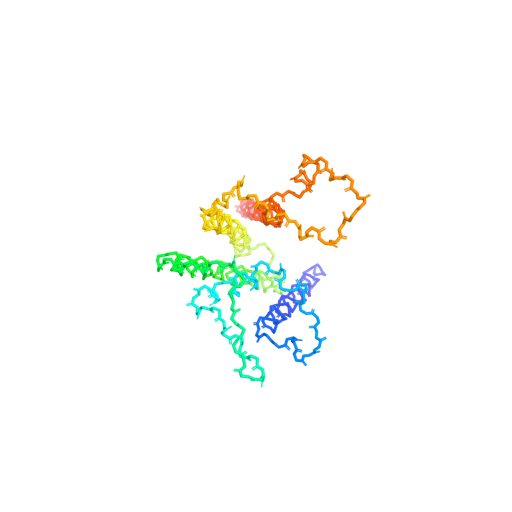 -18.590 1.00 47.75 191 ILE A CA 1
ATOM 1515 C C . ILE A 1 191 ? 13.775 24.847 -17.559 1.00 47.75 191 ILE A C 1
ATOM 1517 O O . ILE A 1 191 ? 14.957 24.641 -17.852 1.00 47.75 191 ILE A O 1
ATOM 1521 N N . PRO A 1 192 ? 13.263 24.554 -16.348 1.00 41.84 192 PRO A N 1
ATOM 1522 C CA . PRO A 1 192 ? 14.033 23.788 -15.393 1.00 41.84 192 PRO A CA 1
ATOM 1523 C C . PRO A 1 192 ? 14.454 22.481 -16.071 1.00 41.84 192 PRO A C 1
ATOM 1525 O O . PRO A 1 192 ? 13.673 21.905 -16.840 1.00 41.84 192 PRO A O 1
ATOM 1528 N N . PRO A 1 193 ? 15.705 22.048 -15.893 1.00 46.50 193 PRO A N 1
ATOM 1529 C CA . PRO A 1 193 ? 16.204 20.860 -16.559 1.00 46.50 193 PRO A CA 1
ATOM 1530 C C . PRO A 1 193 ? 15.296 19.653 -16.242 1.00 46.50 193 PRO A C 1
ATOM 1532 O O . PRO A 1 193 ? 14.743 19.583 -15.144 1.00 46.50 193 PRO A O 1
ATOM 1535 N N . PRO A 1 194 ? 15.116 18.691 -17.171 1.00 49.66 194 PRO A N 1
ATOM 1536 C CA . PRO A 1 194 ? 14.138 17.600 -17.042 1.00 49.66 194 PRO A CA 1
ATOM 1537 C C . PRO A 1 194 ? 14.193 16.827 -15.710 1.00 49.66 194 PRO A C 1
ATOM 1539 O O . PRO A 1 194 ? 13.181 16.286 -15.271 1.00 49.66 194 PRO A O 1
ATOM 1542 N N . HIS A 1 195 ? 15.353 16.807 -15.041 1.00 49.34 195 HIS A N 1
ATOM 1543 C CA . HIS A 1 195 ? 15.538 16.179 -13.730 1.00 49.34 195 HIS A CA 1
ATOM 1544 C C . HIS A 1 195 ? 14.737 16.842 -12.597 1.00 49.34 195 HIS A C 1
ATOM 1546 O O . HIS A 1 195 ? 14.366 16.168 -11.636 1.00 49.34 195 HIS A O 1
ATOM 1552 N N . GLU A 1 196 ? 14.425 18.134 -12.697 1.00 45.41 196 GLU A N 1
ATOM 1553 C CA . GLU A 1 196 ? 13.641 18.842 -11.679 1.00 45.41 196 GLU A CA 1
ATOM 1554 C C . GLU A 1 196 ? 12.146 18.499 -11.756 1.00 45.41 196 GLU A C 1
ATOM 1556 O O . GLU A 1 196 ? 11.472 18.504 -10.733 1.00 45.41 196 GLU A O 1
ATOM 1561 N N . TRP A 1 197 ? 11.627 18.126 -12.932 1.00 48.03 197 TRP A N 1
ATOM 1562 C CA . TRP A 1 197 ? 10.205 17.800 -13.122 1.00 48.03 197 TRP A CA 1
ATOM 1563 C C . TRP A 1 197 ? 9.853 16.443 -12.507 1.00 48.03 197 TRP A C 1
ATOM 1565 O O . TRP A 1 197 ? 8.865 16.315 -11.788 1.00 48.03 197 TRP A O 1
ATOM 1575 N N . VAL A 1 198 ? 10.702 15.438 -12.741 1.00 49.97 198 VAL A N 1
ATOM 1576 C CA . VAL A 1 198 ? 10.483 14.074 -12.236 1.00 49.97 198 VAL A CA 1
ATOM 1577 C C . VAL A 1 198 ? 10.702 14.013 -10.722 1.00 49.97 198 VAL A C 1
ATOM 1579 O O . VAL A 1 198 ? 9.929 13.379 -10.010 1.00 49.97 198 VAL A O 1
ATOM 1582 N N . SER A 1 199 ? 11.707 14.714 -10.191 1.00 51.28 199 SER A N 1
ATOM 1583 C CA . SER A 1 199 ? 11.994 14.689 -8.751 1.00 51.28 199 SER A CA 1
ATOM 1584 C C . SER A 1 199 ? 10.934 15.422 -7.911 1.00 51.28 199 SER A C 1
ATOM 1586 O O . SER A 1 199 ? 10.554 14.926 -6.847 1.00 51.28 199 SER A O 1
ATOM 1588 N N . LEU A 1 200 ? 10.386 16.552 -8.382 1.00 49.72 200 LEU A N 1
ATOM 1589 C CA . LEU A 1 200 ? 9.361 17.311 -7.645 1.00 49.72 200 LEU A CA 1
ATOM 1590 C C . LEU A 1 200 ? 8.016 16.581 -7.544 1.00 49.72 200 LEU A C 1
ATOM 1592 O O . LEU A 1 200 ? 7.412 16.584 -6.468 1.00 49.72 200 LEU A O 1
ATOM 1596 N N . GLU A 1 201 ? 7.553 15.942 -8.620 1.00 54.09 201 GLU A N 1
ATOM 1597 C CA . GLU A 1 201 ? 6.260 15.241 -8.623 1.00 54.09 201 GLU A CA 1
ATOM 1598 C C . GLU A 1 201 ? 6.292 13.963 -7.769 1.00 54.09 201 GLU A C 1
ATOM 1600 O O . GLU A 1 201 ? 5.357 13.706 -7.003 1.00 54.09 201 GLU A O 1
ATOM 1605 N N . TYR A 1 202 ? 7.391 13.200 -7.818 1.00 54.16 202 TYR A N 1
ATOM 1606 C CA . TYR A 1 202 ? 7.541 11.981 -7.014 1.00 54.16 202 TYR A CA 1
ATOM 1607 C C . TYR A 1 202 ? 7.664 12.287 -5.513 1.00 54.16 202 TYR A C 1
ATOM 1609 O O . TYR A 1 202 ? 6.980 11.667 -4.695 1.00 54.16 202 TYR A O 1
ATOM 1617 N N . ILE A 1 203 ? 8.464 13.290 -5.128 1.00 55.75 203 ILE A N 1
ATOM 1618 C CA . ILE A 1 203 ? 8.648 13.659 -3.712 1.00 55.75 203 ILE A CA 1
ATOM 1619 C C . ILE A 1 203 ? 7.340 14.188 -3.090 1.00 55.75 203 ILE A C 1
ATOM 1621 O O . ILE A 1 203 ? 7.059 13.909 -1.918 1.00 55.75 203 ILE A O 1
ATOM 1625 N N . GLN A 1 204 ? 6.515 14.918 -3.853 1.00 59.69 204 GLN A N 1
ATOM 1626 C CA . GLN A 1 204 ? 5.261 15.489 -3.343 1.00 59.69 204 GLN A CA 1
ATOM 1627 C C . GLN A 1 204 ? 4.189 14.438 -3.018 1.00 59.69 204 GLN A C 1
ATOM 1629 O O . GLN A 1 204 ? 3.442 14.620 -2.052 1.00 59.69 204 GLN A O 1
ATOM 1634 N N . LEU A 1 205 ? 4.115 13.340 -3.775 1.00 65.00 205 LEU A N 1
ATOM 1635 C CA . LEU A 1 205 ? 3.136 12.266 -3.553 1.00 65.00 205 LEU A CA 1
ATOM 1636 C C . LEU A 1 205 ? 3.583 11.248 -2.493 1.00 65.00 205 LEU A C 1
ATOM 1638 O O . LEU A 1 205 ? 2.742 10.718 -1.760 1.00 65.00 205 LEU A O 1
ATOM 1642 N N . ASP A 1 206 ? 4.889 11.016 -2.358 1.00 74.00 206 ASP A N 1
ATOM 1643 C CA . ASP A 1 206 ? 5.439 9.995 -1.460 1.00 74.00 206 ASP A CA 1
ATOM 1644 C C . ASP A 1 206 ? 5.568 10.467 0.004 1.00 74.00 206 ASP A C 1
ATOM 1646 O O . ASP A 1 206 ? 5.395 9.678 0.941 1.00 74.00 206 ASP A O 1
ATOM 1650 N N . PHE A 1 207 ? 5.792 11.760 0.258 1.00 82.00 207 PHE A N 1
ATOM 1651 C CA . PHE A 1 207 ? 5.912 12.273 1.632 1.00 82.00 207 PHE A CA 1
ATOM 1652 C C . PHE A 1 207 ? 4.628 12.116 2.484 1.00 82.00 207 PHE A C 1
ATOM 1654 O O . PHE A 1 207 ? 4.723 11.679 3.639 1.00 82.00 207 PHE A O 1
ATOM 1661 N N . PRO A 1 208 ? 3.411 12.386 1.965 1.00 86.50 208 PRO A N 1
ATOM 1662 C CA . PRO A 1 208 ? 2.169 12.100 2.685 1.00 86.50 208 PRO A CA 1
ATOM 1663 C C . PRO A 1 208 ? 1.998 10.622 3.058 1.00 86.50 208 PRO A C 1
ATOM 1665 O O . PRO A 1 208 ? 1.465 10.329 4.130 1.00 86.50 208 PRO A O 1
ATOM 1668 N N . LEU A 1 209 ? 2.467 9.690 2.217 1.00 85.50 209 LEU A N 1
ATOM 1669 C CA . LEU A 1 209 ? 2.431 8.250 2.503 1.00 85.50 209 LEU A CA 1
ATOM 1670 C C . LEU A 1 209 ? 3.302 7.905 3.716 1.00 85.50 209 LEU A C 1
ATOM 1672 O O . LEU A 1 209 ? 2.853 7.174 4.603 1.00 85.50 209 LEU A O 1
ATOM 1676 N N . LEU A 1 210 ? 4.507 8.480 3.802 1.00 90.88 210 LEU A N 1
ATOM 1677 C CA . LEU A 1 210 ? 5.384 8.330 4.966 1.00 90.88 210 LEU A CA 1
ATOM 1678 C C . LEU A 1 210 ? 4.715 8.862 6.240 1.00 90.88 210 LEU A C 1
ATOM 1680 O O . LEU A 1 210 ? 4.685 8.170 7.262 1.00 90.88 210 LEU A O 1
ATOM 1684 N N . LEU A 1 211 ? 4.146 10.069 6.178 1.00 92.56 211 LEU A N 1
ATOM 1685 C CA . LEU A 1 211 ? 3.473 10.688 7.320 1.00 92.56 211 LEU A CA 1
ATOM 1686 C C . LEU A 1 211 ? 2.267 9.857 7.780 1.00 92.56 211 LEU A C 1
ATOM 1688 O O . LEU A 1 211 ? 2.109 9.610 8.978 1.00 92.56 211 LEU A O 1
ATOM 1692 N N . ALA A 1 212 ? 1.453 9.374 6.838 1.00 91.31 212 ALA A N 1
ATOM 1693 C CA . ALA A 1 212 ? 0.346 8.468 7.121 1.00 91.31 212 ALA A CA 1
ATOM 1694 C C . ALA A 1 212 ? 0.843 7.164 7.765 1.00 91.31 212 ALA A C 1
ATOM 1696 O O . ALA A 1 212 ? 0.257 6.698 8.744 1.00 91.31 212 ALA A O 1
ATOM 1697 N N . GLY A 1 213 ? 1.955 6.607 7.280 1.00 93.31 213 GLY A N 1
ATOM 1698 C CA . GLY A 1 213 ? 2.590 5.424 7.858 1.00 93.31 213 GLY A CA 1
ATOM 1699 C C . GLY A 1 213 ? 3.000 5.624 9.316 1.00 93.31 213 GLY A C 1
ATOM 1700 O O . GLY A 1 213 ? 2.606 4.843 10.188 1.00 93.31 213 GLY A O 1
ATOM 1701 N N . LEU A 1 214 ? 3.724 6.707 9.606 1.00 95.31 214 LEU A N 1
ATOM 1702 C CA . LEU A 1 214 ? 4.149 7.061 10.964 1.00 95.31 214 LEU A CA 1
ATOM 1703 C C . LEU A 1 214 ? 2.957 7.318 11.892 1.00 95.31 214 LEU A C 1
ATOM 1705 O O . LEU A 1 214 ? 2.940 6.837 13.029 1.00 95.31 214 LEU A O 1
ATOM 1709 N N . PHE A 1 215 ? 1.931 8.015 11.400 1.00 95.75 215 PHE A N 1
ATOM 1710 C CA . PHE A 1 215 ? 0.699 8.246 12.148 1.00 95.75 215 PHE A CA 1
ATOM 1711 C C . PHE A 1 215 ? 0.005 6.928 12.517 1.00 95.75 215 PHE A C 1
ATOM 1713 O O . PHE A 1 215 ? -0.384 6.734 13.668 1.00 95.75 215 PHE A O 1
ATOM 1720 N N . MET A 1 216 ? -0.089 5.981 11.582 1.00 93.94 216 MET A N 1
ATOM 1721 C CA . MET A 1 216 ? -0.691 4.668 11.834 1.00 93.94 216 MET A CA 1
ATOM 1722 C C . MET A 1 216 ? 0.097 3.852 12.870 1.00 93.94 216 MET A C 1
ATOM 1724 O O . MET A 1 216 ? -0.507 3.197 13.723 1.00 93.94 216 MET A O 1
ATOM 1728 N N . ILE A 1 217 ? 1.434 3.935 12.861 1.00 95.00 217 ILE A N 1
ATOM 1729 C CA . ILE A 1 217 ? 2.287 3.320 13.895 1.00 95.00 217 ILE A CA 1
ATOM 1730 C C . ILE A 1 217 ? 2.011 3.951 15.267 1.00 95.00 217 ILE A C 1
ATOM 1732 O O . ILE A 1 217 ? 1.868 3.229 16.258 1.00 95.00 217 ILE A O 1
ATOM 1736 N N . MET A 1 218 ? 1.895 5.279 15.333 1.00 96.19 218 MET A N 1
ATOM 1737 C CA . MET A 1 218 ? 1.570 5.993 16.570 1.00 96.19 218 MET A CA 1
ATOM 1738 C C . MET A 1 218 ? 0.190 5.587 17.106 1.00 96.19 218 MET A C 1
ATOM 1740 O O . MET A 1 218 ? 0.069 5.255 18.286 1.00 96.19 218 MET A O 1
ATOM 1744 N N . VAL A 1 219 ? -0.836 5.536 16.249 1.00 93.62 219 VAL A N 1
ATOM 1745 C CA . VAL A 1 219 ? -2.183 5.070 16.620 1.00 93.62 219 VAL A CA 1
ATOM 1746 C C . VAL A 1 219 ? -2.130 3.645 17.168 1.00 93.62 219 VAL A C 1
ATOM 1748 O O . VAL A 1 219 ? -2.689 3.380 18.233 1.00 93.62 219 VAL A O 1
ATOM 1751 N N . ALA A 1 220 ? -1.402 2.737 16.511 1.00 93.69 220 ALA A N 1
ATOM 1752 C CA . ALA A 1 220 ? -1.223 1.374 17.005 1.00 93.69 220 ALA A CA 1
ATOM 1753 C C . ALA A 1 220 ? -0.566 1.344 18.397 1.00 93.69 220 ALA A C 1
ATOM 1755 O O . ALA A 1 220 ? -0.963 0.557 19.259 1.00 93.69 220 ALA A O 1
ATOM 1756 N N . HIS A 1 221 ? 0.415 2.214 18.646 1.00 94.56 221 HIS A N 1
ATOM 1757 C CA . HIS A 1 221 ? 1.070 2.308 19.948 1.00 94.56 221 HIS A CA 1
ATOM 1758 C C . HIS A 1 221 ? 0.108 2.792 21.042 1.00 94.56 221 HIS A C 1
ATOM 1760 O O . HIS A 1 221 ? 0.023 2.172 22.102 1.00 94.56 221 HIS A O 1
ATOM 1766 N N . VAL A 1 222 ? -0.675 3.838 20.762 1.00 94.81 222 VAL A N 1
ATOM 1767 C CA . VAL A 1 222 ? -1.694 4.360 21.688 1.00 94.81 222 VAL A CA 1
ATOM 1768 C C . VAL A 1 222 ? -2.763 3.304 21.977 1.00 94.81 222 VAL A C 1
ATOM 1770 O O . VAL A 1 222 ? -3.108 3.079 23.136 1.00 94.81 222 VAL A O 1
ATOM 1773 N N . MET A 1 223 ? -3.243 2.591 20.953 1.00 92.25 223 MET A N 1
ATOM 1774 C CA . MET A 1 223 ? -4.196 1.490 21.132 1.00 92.25 223 MET A CA 1
ATOM 1775 C C . MET A 1 223 ? -3.612 0.363 21.991 1.00 92.25 223 MET A C 1
ATOM 1777 O O . MET A 1 223 ? -4.316 -0.203 22.827 1.00 92.25 223 MET A O 1
ATOM 1781 N N . LYS A 1 224 ? -2.327 0.034 21.810 1.00 92.88 224 LYS A N 1
ATOM 1782 C CA . LYS A 1 224 ? -1.634 -0.964 22.633 1.00 92.88 224 LYS A CA 1
ATOM 1783 C C . LYS A 1 224 ? -1.575 -0.541 24.100 1.00 92.88 224 LYS A C 1
ATOM 1785 O O . LYS A 1 224 ? -1.886 -1.364 24.956 1.00 92.88 224 LYS A O 1
ATOM 1790 N N . LEU A 1 225 ? -1.223 0.715 24.371 1.00 93.31 225 LEU A N 1
ATOM 1791 C CA . LEU A 1 225 ? -1.186 1.264 25.727 1.00 93.31 225 LEU A CA 1
ATOM 1792 C C . LEU A 1 225 ? -2.580 1.245 26.373 1.00 93.31 225 L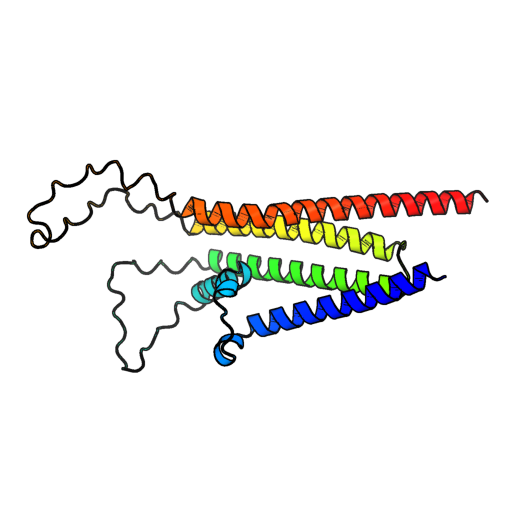EU A C 1
ATOM 1794 O O . LEU A 1 225 ? -2.729 0.801 27.505 1.00 93.31 225 LEU A O 1
ATOM 1798 N N . GLY A 1 226 ? -3.614 1.651 25.628 1.00 91.38 226 GLY A N 1
ATOM 1799 C CA . GLY A 1 226 ? -4.998 1.634 26.107 1.00 91.38 226 GLY A CA 1
ATOM 1800 C C . GLY A 1 226 ? -5.468 0.236 26.516 1.00 91.38 226 GLY A C 1
ATOM 1801 O O . GLY A 1 226 ? -6.084 0.081 27.567 1.00 91.38 226 GLY A O 1
ATOM 1802 N N . MET A 1 227 ? -5.114 -0.796 25.741 1.00 90.75 227 MET A N 1
ATOM 1803 C CA . MET A 1 227 ? -5.417 -2.187 26.106 1.00 90.75 227 MET A CA 1
ATOM 1804 C C . MET A 1 227 ? -4.667 -2.651 27.362 1.00 90.75 227 MET A C 1
ATOM 1806 O O . MET A 1 227 ? -5.225 -3.418 28.137 1.00 90.75 227 MET A O 1
ATOM 1810 N N . GLN A 1 228 ? -3.418 -2.215 27.560 1.00 92.12 228 GLN A N 1
ATOM 1811 C CA . GLN A 1 228 ? -2.648 -2.556 28.763 1.00 92.12 228 GLN A CA 1
ATOM 1812 C C . GLN A 1 228 ? -3.278 -1.936 30.009 1.00 92.12 228 GLN A C 1
ATOM 1814 O O . GLN A 1 228 ? -3.541 -2.649 30.966 1.00 92.12 228 GLN A O 1
ATOM 1819 N N . ILE A 1 229 ? -3.620 -0.646 29.948 1.00 92.19 229 ILE A N 1
ATOM 1820 C CA . ILE A 1 229 ? -4.285 0.054 31.053 1.00 92.19 229 ILE A CA 1
ATOM 1821 C C . ILE A 1 229 ? -5.614 -0.623 31.399 1.00 92.19 229 ILE A C 1
ATOM 1823 O O . ILE A 1 229 ? -5.917 -0.817 32.570 1.00 92.19 229 ILE A O 1
ATOM 1827 N N . GLN A 1 230 ? -6.401 -1.010 30.391 1.00 90.19 230 GLN A N 1
ATOM 1828 C CA . GLN A 1 230 ? -7.661 -1.712 30.623 1.00 90.19 230 GLN A CA 1
ATOM 1829 C C . GLN A 1 230 ? -7.443 -3.069 31.312 1.00 90.19 230 GLN A C 1
ATOM 1831 O O . GLN A 1 230 ? -8.148 -3.382 32.265 1.00 90.19 230 GLN A O 1
ATOM 1836 N N . ALA A 1 231 ? -6.445 -3.841 30.874 1.00 90.75 231 ALA A N 1
ATOM 1837 C CA . ALA A 1 231 ? -6.114 -5.122 31.491 1.00 90.75 231 ALA A CA 1
ATOM 1838 C C . ALA A 1 231 ? -5.618 -4.972 32.940 1.00 90.75 231 ALA A C 1
ATOM 1840 O O . ALA A 1 231 ? -5.967 -5.791 33.787 1.00 90.75 231 ALA A O 1
ATOM 1841 N N . ASP A 1 232 ? -4.839 -3.927 33.230 1.00 92.31 232 ASP A N 1
ATOM 1842 C CA . ASP A 1 232 ? -4.350 -3.644 34.582 1.00 92.31 232 ASP A CA 1
ATOM 1843 C C . ASP A 1 232 ? -5.502 -3.261 35.522 1.00 92.31 232 ASP A C 1
ATOM 1845 O O . ASP A 1 232 ? -5.561 -3.742 36.653 1.00 92.31 232 ASP A O 1
ATOM 1849 N N . VAL A 1 233 ? -6.453 -2.448 35.045 1.00 92.31 233 VAL A N 1
ATOM 1850 C CA . VAL A 1 233 ? -7.661 -2.091 35.806 1.00 92.31 233 VAL A CA 1
ATOM 1851 C C . VAL A 1 233 ? -8.503 -3.332 36.099 1.00 92.31 233 VAL A C 1
ATOM 1853 O O . VAL A 1 233 ? -8.861 -3.556 37.255 1.00 92.31 233 VAL A O 1
ATOM 1856 N N . ASP A 1 234 ? -8.757 -4.169 35.090 1.00 91.06 234 ASP A N 1
ATOM 1857 C CA . ASP A 1 234 ? -9.545 -5.398 35.240 1.00 91.06 234 ASP A CA 1
ATOM 1858 C C . ASP A 1 234 ? -8.886 -6.411 36.196 1.00 91.06 234 ASP A C 1
ATOM 1860 O O . ASP A 1 234 ? -9.585 -7.197 36.826 1.00 91.06 234 ASP A O 1
ATOM 1864 N N . ALA A 1 235 ? -7.555 -6.398 36.334 1.00 90.62 235 ALA A N 1
ATOM 1865 C CA . ALA A 1 235 ? -6.830 -7.262 37.269 1.00 90.62 235 ALA A CA 1
ATOM 1866 C C . ALA A 1 235 ? -6.848 -6.757 38.724 1.00 90.62 235 ALA A C 1
ATOM 1868 O O . ALA A 1 235 ? -6.558 -7.526 39.643 1.00 90.62 235 ALA A O 1
ATOM 1869 N N . THR A 1 236 ? -7.137 -5.471 38.939 1.00 88.00 236 THR A N 1
ATOM 1870 C CA . THR A 1 236 ? -7.192 -4.858 40.279 1.00 88.00 236 THR A CA 1
ATOM 1871 C C . THR A 1 236 ? -8.576 -4.863 40.928 1.00 88.00 236 THR A C 1
ATOM 1873 O O . THR A 1 236 ? -8.667 -4.584 42.125 1.00 88.00 236 THR A O 1
ATOM 1876 N N . ILE A 1 237 ? -9.632 -5.157 40.162 1.00 73.38 237 ILE A N 1
ATOM 1877 C CA . ILE A 1 237 ? -11.028 -5.248 40.626 1.00 73.38 237 ILE A CA 1
ATOM 1878 C C . ILE A 1 237 ? -11.367 -6.704 40.949 1.00 73.38 237 ILE A C 1
ATOM 1880 O O . ILE A 1 237 ? -12.005 -6.926 42.003 1.00 73.38 237 ILE A O 1
#

Radius of gyration: 26.25 Å; chains: 1; bounding box: 54×49×87 Å

Organism: NCBI:txid1331007

pLDDT: mean 72.64, std 18.86, range [38.03, 97.06]